Protein AF-A0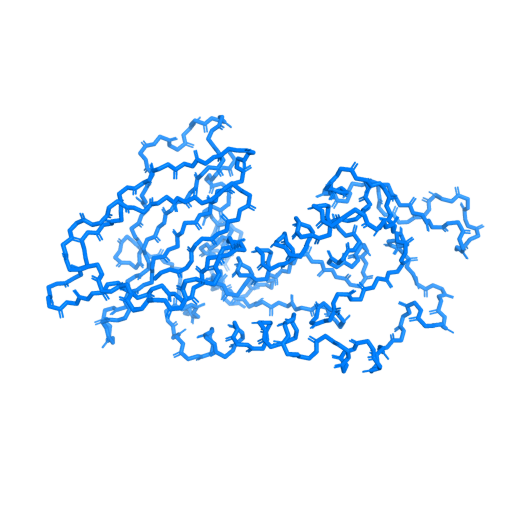A6J0PAQ3-F1 (afdb_monomer)

InterPro domains:
  IPR013780 Glycosyl hydrolase, all-beta [G3DSA:2.60.40.1180] (167-227)
  IPR017853 Glycoside hydrolase superfamily [SSF51445] (4-163)
  IPR048650 Isoamylase 1-3-like, C-terminal [PF21156] (176-224)

Structure (mmCIF, N/CA/C/O backbone):
data_AF-A0A6J0PAQ3-F1
#
_entry.id   AF-A0A6J0PAQ3-F1
#
loop_
_atom_site.group_PDB
_atom_site.id
_atom_site.type_symbol
_atom_site.label_atom_id
_atom_site.label_alt_id
_atom_site.label_comp_id
_atom_site.label_asym_id
_atom_site.label_entity_id
_atom_site.label_seq_id
_atom_site.pdbx_PDB_ins_code
_atom_site.Cartn_x
_atom_site.Cartn_y
_atom_site.Cartn_z
_atom_site.occupancy
_atom_site.B_iso_or_equiv
_atom_site.auth_seq_id
_atom_site.auth_comp_id
_atom_site.auth_asym_id
_atom_site.auth_atom_id
_atom_site.pdbx_PDB_model_num
ATOM 1 N N . MET A 1 1 ? 8.107 8.572 13.638 1.00 72.44 1 MET A N 1
ATOM 2 C CA . MET A 1 1 ? 7.638 8.008 12.347 1.00 72.44 1 MET A CA 1
ATOM 3 C C . MET A 1 1 ? 6.336 7.214 12.509 1.00 72.44 1 MET A C 1
ATOM 5 O O . MET A 1 1 ? 5.368 7.516 11.820 1.00 72.44 1 MET A O 1
ATOM 9 N N . LYS A 1 2 ? 6.249 6.286 13.476 1.00 87.06 2 LYS A N 1
ATOM 10 C CA . LYS A 1 2 ? 5.039 5.484 13.751 1.00 87.06 2 LYS A CA 1
ATOM 11 C C . LYS A 1 2 ? 3.768 6.266 14.116 1.00 87.06 2 LYS A C 1
ATOM 13 O O . LYS A 1 2 ? 2.699 5.911 13.642 1.00 87.06 2 LYS A O 1
ATOM 18 N N . GLY A 1 3 ? 3.864 7.376 14.856 1.00 90.62 3 GLY A N 1
ATOM 19 C CA . GLY A 1 3 ? 2.695 8.228 15.154 1.00 90.62 3 GLY A CA 1
ATOM 20 C C . GLY A 1 3 ? 2.035 8.824 13.899 1.00 90.62 3 GLY A C 1
ATOM 21 O O . GLY A 1 3 ? 0.809 8.864 13.780 1.00 90.62 3 GLY A O 1
ATOM 22 N N . THR A 1 4 ? 2.845 9.211 12.909 1.00 92.00 4 THR A N 1
ATOM 23 C CA . THR A 1 4 ? 2.351 9.660 11.600 1.00 92.00 4 THR A CA 1
ATOM 24 C C . THR A 1 4 ? 1.635 8.521 10.881 1.00 92.00 4 THR A C 1
ATOM 26 O O . THR A 1 4 ? 0.528 8.718 10.387 1.00 92.00 4 THR A O 1
ATOM 29 N N . PHE A 1 5 ? 2.223 7.322 10.872 1.00 93.38 5 PHE A N 1
ATOM 30 C CA . PHE A 1 5 ? 1.619 6.133 10.268 1.00 93.38 5 PHE A CA 1
ATOM 31 C C . PHE A 1 5 ? 0.290 5.745 10.941 1.00 93.38 5 PHE A C 1
ATOM 33 O O . PHE A 1 5 ? -0.712 5.586 10.249 1.00 93.38 5 PHE A O 1
ATOM 40 N N . ALA A 1 6 ? 0.233 5.725 12.278 1.00 95.25 6 ALA A N 1
ATOM 41 C CA . ALA A 1 6 ? -0.995 5.505 13.048 1.00 95.25 6 ALA A CA 1
ATOM 42 C C . ALA A 1 6 ? -2.101 6.504 12.663 1.00 95.25 6 ALA A C 1
ATOM 44 O O . ALA A 1 6 ? -3.259 6.128 12.459 1.00 95.25 6 ALA A O 1
ATOM 45 N N . THR A 1 7 ? -1.730 7.776 12.483 1.00 95.56 7 THR A N 1
ATOM 46 C CA . THR A 1 7 ? -2.652 8.820 12.020 1.00 95.56 7 THR A CA 1
ATOM 47 C C . THR A 1 7 ? -3.151 8.555 10.594 1.00 95.56 7 THR A C 1
ATOM 49 O O . THR A 1 7 ? -4.346 8.719 10.335 1.00 95.56 7 THR A O 1
ATOM 52 N N . ARG A 1 8 ? -2.283 8.106 9.672 1.00 96.50 8 ARG A N 1
ATOM 53 C CA . ARG A 1 8 ? -2.678 7.734 8.297 1.00 96.50 8 ARG A CA 1
ATOM 54 C C . ARG A 1 8 ? -3.662 6.568 8.290 1.00 96.50 8 ARG A C 1
ATOM 56 O O . ARG A 1 8 ? -4.740 6.695 7.711 1.00 96.50 8 ARG A O 1
ATOM 63 N N . VAL A 1 9 ? -3.336 5.490 9.000 1.00 95.75 9 VAL A N 1
ATOM 64 C CA . VAL A 1 9 ? -4.179 4.287 9.102 1.00 95.75 9 VAL A CA 1
ATOM 65 C C . VAL A 1 9 ? -5.535 4.596 9.750 1.00 95.75 9 VAL A C 1
ATOM 67 O O . VAL A 1 9 ? -6.557 4.027 9.369 1.00 95.75 9 VAL A O 1
ATOM 70 N N . SER A 1 10 ? -5.587 5.581 10.650 1.00 96.38 10 SER A N 1
ATOM 71 C CA . SER A 1 10 ? -6.820 6.045 11.309 1.00 96.38 10 SER A CA 1
ATOM 72 C C . SER A 1 10 ? -7.656 7.040 10.490 1.00 96.38 10 SER A C 1
ATOM 74 O O . SER A 1 10 ? -8.638 7.590 10.996 1.00 96.38 10 SER A O 1
ATOM 76 N N . GLY A 1 11 ? -7.297 7.287 9.226 1.00 96.06 11 GLY A N 1
ATOM 77 C CA . GLY A 1 11 ? -8.065 8.143 8.317 1.00 96.06 11 GLY A CA 1
ATOM 78 C C . GLY A 1 11 ? -7.662 9.618 8.328 1.00 96.06 11 GLY A C 1
ATOM 79 O O . GLY A 1 11 ? -8.447 10.460 7.896 1.00 96.06 11 GLY A O 1
ATOM 80 N N . SER A 1 12 ? -6.452 9.939 8.799 1.00 97.06 12 SER A N 1
ATOM 81 C CA . SER A 1 12 ? -5.831 11.272 8.710 1.00 97.06 12 SER A CA 1
ATOM 82 C C . SER A 1 12 ? -6.667 12.399 9.330 1.00 97.06 12 SER A C 1
ATOM 84 O O . SER A 1 12 ? -6.979 13.409 8.694 1.00 97.06 12 SER A O 1
ATOM 86 N N . SER A 1 13 ? -7.068 12.217 10.590 1.00 95.88 13 SER A N 1
ATOM 87 C CA . SER A 1 13 ? -7.866 13.200 11.337 1.00 95.88 13 SER A CA 1
ATOM 88 C C . SER A 1 13 ? -7.221 14.585 11.401 1.00 95.88 13 SER A C 1
ATOM 90 O O . SER A 1 13 ? -7.921 15.588 11.286 1.00 95.88 13 SER A O 1
ATOM 92 N N . ASP A 1 14 ? -5.900 14.654 11.489 1.00 95.94 14 ASP A N 1
ATOM 93 C CA . ASP A 1 14 ? -5.117 15.888 11.433 1.00 95.94 14 ASP A CA 1
ATOM 94 C C . ASP A 1 14 ? -5.365 16.724 10.163 1.00 95.94 14 ASP A C 1
ATOM 96 O O . ASP A 1 14 ? -5.378 17.951 10.236 1.00 95.94 14 ASP A O 1
ATOM 100 N N . LEU A 1 15 ? -5.640 16.085 9.021 1.00 96.06 15 LEU A N 1
ATOM 101 C CA . LEU A 1 15 ? -5.920 16.767 7.749 1.00 96.06 15 LEU A CA 1
ATOM 102 C C . LEU A 1 15 ? -7.414 17.063 7.540 1.00 96.06 15 LEU A C 1
ATOM 104 O O . LEU A 1 15 ? -7.792 18.102 6.990 1.00 96.06 15 LEU A O 1
ATOM 108 N N . TYR A 1 16 ? -8.287 16.139 7.950 1.00 96.25 16 TYR A N 1
ATOM 109 C CA . TYR A 1 16 ? -9.707 16.174 7.583 1.00 96.25 16 TYR A CA 1
ATOM 110 C C . TYR A 1 16 ? -10.626 16.630 8.722 1.00 96.25 16 TYR A C 1
ATOM 112 O O . TYR A 1 16 ? -11.606 17.341 8.472 1.00 96.25 16 TYR A O 1
ATOM 120 N N . GLN A 1 17 ? -10.328 16.268 9.973 1.00 94.25 17 GLN A N 1
ATOM 121 C CA . GLN A 1 17 ? -11.190 16.585 11.116 1.00 94.25 17 GLN A CA 1
ATOM 122 C C . GLN A 1 17 ? -11.234 18.089 11.393 1.00 94.25 17 GLN A C 1
ATOM 124 O O . GLN A 1 17 ? -12.307 18.620 11.689 1.00 94.25 17 GLN A O 1
ATOM 129 N N . VAL A 1 18 ? -10.104 18.781 11.217 1.00 92.06 18 VAL A N 1
ATOM 130 C CA . VAL A 1 18 ? -9.983 20.242 11.388 1.00 92.06 18 VAL A CA 1
ATOM 131 C C . VAL A 1 18 ? -10.957 21.025 10.499 1.00 92.06 18 VAL A C 1
ATOM 133 O O . VAL A 1 18 ? -11.449 22.078 10.892 1.00 92.06 18 VAL A O 1
ATOM 136 N N . ASN A 1 19 ? -11.330 20.456 9.349 1.00 92.75 19 ASN A N 1
ATOM 137 C CA . ASN A 1 19 ? -12.255 21.045 8.379 1.00 92.75 19 ASN A CA 1
ATOM 138 C C . ASN A 1 19 ? -13.674 20.453 8.460 1.00 92.75 19 ASN A C 1
ATOM 140 O O . ASN A 1 19 ? -14.441 20.547 7.502 1.00 92.75 19 ASN A O 1
ATOM 144 N N . LYS A 1 20 ? -14.029 19.795 9.577 1.00 93.56 20 LYS A N 1
ATOM 145 C CA . LYS A 1 20 ? -15.314 19.091 9.782 1.00 93.56 20 LYS A CA 1
ATOM 146 C C . LYS A 1 20 ? -15.613 18.022 8.717 1.00 93.56 20 LYS A C 1
ATOM 148 O O . LYS A 1 20 ? -16.765 17.611 8.554 1.00 93.56 20 LYS A O 1
ATOM 153 N N . ARG A 1 21 ? -14.586 17.544 8.003 1.00 96.62 21 ARG A N 1
ATOM 154 C CA . ARG A 1 21 ? -14.702 16.412 7.078 1.00 96.62 21 ARG A CA 1
ATOM 155 C C . ARG A 1 21 ? -14.685 15.104 7.875 1.00 96.62 21 ARG A C 1
ATOM 157 O O . ARG A 1 21 ? -14.423 15.061 9.073 1.00 96.62 21 ARG A O 1
ATOM 164 N N . ARG A 1 22 ? -15.045 14.026 7.194 1.00 96.38 22 ARG A N 1
ATOM 165 C CA . ARG A 1 22 ? -15.112 12.641 7.699 1.00 96.38 22 ARG A CA 1
ATOM 166 C C . ARG A 1 22 ? -13.975 11.787 7.121 1.00 96.38 22 ARG A C 1
ATOM 168 O O . ARG A 1 22 ? -13.501 12.160 6.050 1.00 96.38 22 ARG A O 1
ATOM 175 N N . PRO A 1 23 ? -13.617 10.634 7.722 1.00 95.50 23 PRO A N 1
ATOM 176 C CA . PRO A 1 23 ? -12.525 9.785 7.229 1.00 95.50 23 PRO A CA 1
ATOM 177 C C . PRO A 1 23 ? -12.636 9.422 5.744 1.00 95.50 23 PRO A C 1
ATOM 179 O O . PRO A 1 23 ? -11.655 9.495 5.020 1.00 95.50 23 PRO A O 1
ATOM 182 N N . TYR A 1 24 ? -13.843 9.112 5.256 1.00 94.81 24 TYR A N 1
ATOM 183 C CA . TYR A 1 24 ? -14.087 8.739 3.852 1.00 94.81 24 TYR A CA 1
ATOM 184 C C . TYR A 1 24 ? -13.818 9.857 2.830 1.00 94.81 24 TYR A C 1
ATOM 186 O O . TYR A 1 24 ? -13.830 9.603 1.629 1.00 94.81 24 TYR A O 1
ATOM 194 N N . HIS A 1 25 ? -13.576 11.092 3.280 1.00 96.62 25 HIS A N 1
ATOM 195 C CA . HIS A 1 25 ? -13.095 12.162 2.408 1.00 96.62 25 HIS A CA 1
ATOM 196 C C . HIS A 1 25 ? -11.599 12.054 2.092 1.00 96.62 25 HIS A C 1
ATOM 198 O O . HIS A 1 25 ? -11.138 12.757 1.193 1.00 96.62 25 HIS A O 1
ATOM 204 N N . SER A 1 26 ? -10.863 11.219 2.830 1.00 97.19 26 SER A N 1
ATOM 205 C CA . SER A 1 26 ? -9.497 10.839 2.500 1.00 97.19 26 SER A CA 1
ATOM 206 C C . SER A 1 26 ? -9.524 9.803 1.391 1.00 97.19 26 SER A C 1
ATOM 208 O O . SER A 1 26 ? -10.031 8.698 1.596 1.00 97.19 26 SER A O 1
ATOM 210 N N . ILE A 1 27 ? -8.994 10.170 0.225 1.00 98.06 27 ILE A N 1
ATOM 211 C CA . ILE A 1 27 ? -8.635 9.196 -0.802 1.00 98.06 27 ILE A CA 1
ATOM 212 C C . ILE A 1 27 ? -7.231 8.710 -0.466 1.00 98.06 27 ILE A C 1
ATOM 214 O O . ILE A 1 27 ? -6.263 9.455 -0.598 1.00 98.06 27 ILE A O 1
ATOM 218 N N . ASN A 1 28 ? -7.142 7.482 0.027 1.00 98.44 28 ASN A N 1
ATOM 219 C CA . ASN A 1 28 ? -5.877 6.852 0.365 1.00 98.44 28 ASN A CA 1
ATOM 220 C C . ASN A 1 28 ? -5.364 6.131 -0.878 1.00 98.44 28 ASN A C 1
ATOM 222 O O . ASN A 1 28 ? -6.112 5.378 -1.497 1.00 98.44 28 ASN A O 1
ATOM 226 N N . PHE A 1 29 ? -4.103 6.330 -1.224 1.00 98.12 29 PHE A N 1
ATOM 227 C CA . PHE A 1 29 ? -3.439 5.619 -2.308 1.00 98.12 29 PHE A CA 1
ATOM 228 C C . PHE A 1 29 ? -1.957 5.479 -1.973 1.00 98.12 29 PHE A C 1
ATOM 230 O O . PHE A 1 29 ? -1.409 6.302 -1.237 1.00 98.12 29 PHE A O 1
ATOM 237 N N . VAL A 1 30 ? -1.335 4.417 -2.479 1.00 97.56 30 VAL A N 1
ATOM 238 C CA . VAL A 1 30 ? 0.119 4.207 -2.377 1.00 97.56 30 VAL A CA 1
ATOM 239 C C . VAL A 1 30 ? 0.800 4.771 -3.618 1.00 97.56 30 VAL A C 1
ATOM 241 O O . VAL A 1 30 ? 1.791 5.483 -3.513 1.00 97.56 30 VAL A O 1
ATOM 244 N N . ILE A 1 31 ? 0.215 4.499 -4.782 1.00 97.25 31 ILE A N 1
ATOM 245 C CA . ILE A 1 31 ? 0.679 4.961 -6.083 1.00 97.25 31 ILE A CA 1
ATOM 246 C C . ILE A 1 31 ? -0.498 5.503 -6.906 1.00 97.25 31 ILE A C 1
ATOM 248 O O . ILE A 1 31 ? -1.667 5.300 -6.562 1.00 97.25 31 ILE A O 1
ATOM 252 N N . ALA A 1 32 ? -0.187 6.227 -7.976 1.00 97.00 32 ALA A N 1
ATOM 253 C CA . ALA A 1 32 ? -1.149 6.768 -8.928 1.00 97.00 32 ALA A CA 1
ATOM 254 C C . ALA A 1 32 ? -0.604 6.610 -10.355 1.00 97.00 32 ALA A C 1
ATOM 256 O O . ALA A 1 32 ? 0.445 6.012 -10.568 1.00 97.00 32 ALA A O 1
ATOM 257 N N . HIS A 1 33 ? -1.329 7.127 -11.350 1.00 95.62 33 HIS A N 1
ATOM 258 C CA . HIS A 1 33 ? -0.847 7.093 -12.732 1.00 95.62 33 HIS A CA 1
ATOM 259 C C . HIS A 1 33 ? 0.444 7.903 -12.912 1.00 95.62 33 HIS A C 1
ATOM 261 O O . HIS A 1 33 ? 1.280 7.494 -13.712 1.00 95.62 33 HIS A O 1
ATOM 267 N N . ASP A 1 34 ? 0.603 8.989 -12.153 1.00 94.62 34 ASP A N 1
ATOM 268 C CA . ASP A 1 34 ? 1.858 9.718 -12.000 1.00 94.62 34 ASP A CA 1
ATOM 269 C C . ASP A 1 34 ? 2.739 9.018 -10.959 1.00 94.62 34 ASP A C 1
ATOM 271 O O . ASP A 1 34 ? 2.280 8.701 -9.857 1.00 94.62 34 ASP A O 1
ATOM 275 N N . GLY A 1 35 ? 4.016 8.823 -11.282 1.00 96.88 35 GLY A N 1
ATOM 276 C CA . GLY A 1 35 ? 4.954 8.077 -10.453 1.00 96.88 35 GLY A CA 1
ATOM 277 C C . GLY A 1 35 ? 5.083 6.609 -10.863 1.00 96.88 35 GLY A C 1
ATOM 278 O O . GLY A 1 35 ? 4.664 6.182 -11.943 1.00 96.88 35 GLY A O 1
ATOM 279 N N . PHE A 1 36 ? 5.736 5.837 -9.997 1.00 98.25 36 PHE A N 1
ATOM 280 C CA . PHE A 1 36 ? 5.919 4.404 -10.194 1.00 98.25 36 PHE A CA 1
ATOM 281 C C . PHE A 1 36 ? 4.606 3.630 -10.080 1.00 98.25 36 PHE A C 1
ATOM 283 O O . PHE A 1 36 ? 3.706 3.998 -9.328 1.00 98.25 36 PHE A O 1
ATOM 290 N N . THR A 1 37 ? 4.544 2.495 -10.775 1.00 98.31 37 THR A N 1
ATOM 291 C CA . THR A 1 37 ? 3.596 1.422 -10.444 1.00 98.31 37 THR A CA 1
ATOM 292 C C . THR A 1 37 ? 3.949 0.798 -9.091 1.00 98.31 37 THR A C 1
ATOM 294 O O . THR A 1 37 ? 5.060 0.983 -8.590 1.00 98.31 37 THR A O 1
ATOM 297 N N . LEU A 1 38 ? 3.051 0.002 -8.501 1.00 98.25 38 LEU A N 1
ATOM 298 C CA . LEU A 1 38 ? 3.367 -0.682 -7.244 1.00 98.25 38 LEU A CA 1
ATOM 299 C C . LEU A 1 38 ? 4.539 -1.671 -7.393 1.00 98.25 38 LEU A C 1
ATOM 301 O O . LEU A 1 38 ? 5.356 -1.792 -6.482 1.00 98.25 38 LEU A O 1
ATOM 305 N N . CYS A 1 39 ? 4.652 -2.341 -8.547 1.00 98.25 39 CYS A N 1
ATOM 306 C CA . CYS A 1 39 ? 5.781 -3.225 -8.843 1.00 98.25 39 CYS A CA 1
ATOM 307 C C . CYS A 1 39 ? 7.090 -2.438 -8.978 1.00 98.25 39 CYS A C 1
ATOM 309 O O . CYS A 1 39 ? 8.116 -2.845 -8.428 1.00 98.25 39 CYS A O 1
ATOM 311 N N . ASP A 1 40 ? 7.057 -1.284 -9.649 1.00 98.56 40 ASP A N 1
ATOM 312 C CA . ASP A 1 40 ? 8.255 -0.466 -9.833 1.00 98.56 40 ASP A CA 1
ATOM 313 C C . ASP A 1 40 ? 8.705 0.200 -8.524 1.00 98.56 40 ASP A C 1
ATOM 315 O O . ASP A 1 40 ? 9.906 0.305 -8.277 1.00 98.56 40 ASP A O 1
ATOM 319 N N . LEU A 1 41 ? 7.764 0.554 -7.638 1.00 98.56 41 LEU A N 1
ATOM 320 C CA . LEU A 1 41 ? 8.044 1.109 -6.308 1.00 98.56 41 LEU A CA 1
ATOM 321 C C . LEU A 1 41 ? 8.934 0.182 -5.460 1.00 98.56 41 LEU A C 1
ATOM 323 O O . LEU A 1 41 ? 9.724 0.661 -4.645 1.00 98.56 41 LEU A O 1
ATOM 327 N N . VAL A 1 42 ? 8.817 -1.135 -5.663 1.00 98.44 42 VAL A N 1
ATOM 328 C CA . VAL A 1 42 ? 9.618 -2.160 -4.969 1.00 98.44 42 VAL A CA 1
ATOM 329 C C . VAL A 1 42 ? 10.770 -2.710 -5.823 1.00 98.44 42 VAL A C 1
ATOM 331 O O . VAL A 1 42 ? 11.501 -3.599 -5.390 1.00 98.44 42 VAL A O 1
ATOM 334 N N . SER A 1 43 ? 10.945 -2.209 -7.050 1.00 98.62 43 SER A N 1
ATOM 335 C CA . SER A 1 43 ? 11.936 -2.732 -8.004 1.00 98.62 43 SER A CA 1
ATOM 336 C C . SER A 1 43 ? 12.981 -1.712 -8.446 1.00 98.62 43 SER A C 1
ATOM 338 O O . SER A 1 43 ? 14.026 -2.117 -8.948 1.00 98.62 43 SER A O 1
ATOM 340 N N . TYR A 1 44 ? 12.746 -0.416 -8.234 1.00 98.56 44 TYR A N 1
ATOM 341 C CA . TYR A 1 44 ? 13.623 0.650 -8.719 1.00 98.56 44 TYR A CA 1
ATOM 342 C C . TYR A 1 44 ? 13.868 1.719 -7.651 1.00 98.56 44 TYR A C 1
ATOM 344 O O . TYR A 1 44 ? 12.932 2.244 -7.049 1.00 98.56 44 TYR A O 1
ATOM 352 N N . ASN A 1 45 ? 15.130 2.086 -7.435 1.00 98.31 45 ASN A N 1
ATOM 353 C CA . ASN A 1 45 ? 15.511 3.238 -6.614 1.00 98.31 45 ASN A CA 1
ATOM 354 C C . ASN A 1 45 ? 15.507 4.537 -7.428 1.00 98.31 45 ASN A C 1
ATOM 356 O O . ASN A 1 45 ? 15.315 5.616 -6.867 1.00 98.31 45 ASN A O 1
ATOM 360 N N . PHE A 1 46 ? 15.714 4.447 -8.744 1.00 96.50 46 PHE A N 1
ATOM 361 C CA . PHE A 1 46 ? 15.802 5.607 -9.629 1.00 96.50 46 PHE A CA 1
ATOM 362 C C . PHE A 1 46 ? 14.819 5.484 -10.788 1.00 96.50 46 PHE A C 1
ATOM 364 O O . PHE A 1 46 ? 14.459 4.387 -11.201 1.00 96.50 46 PHE A O 1
ATOM 371 N N . LYS A 1 47 ? 14.369 6.624 -11.315 1.00 97.00 47 LYS A N 1
ATOM 372 C CA . LYS A 1 47 ? 13.510 6.657 -12.503 1.00 97.00 47 LYS A CA 1
ATOM 373 C C . LYS A 1 47 ? 14.319 6.336 -13.766 1.00 97.00 47 LYS A C 1
ATOM 375 O O . LYS A 1 47 ? 15.441 6.815 -13.922 1.00 97.00 47 LYS A O 1
ATOM 380 N N . HIS A 1 48 ? 13.705 5.598 -14.683 1.00 97.50 48 HIS A N 1
ATOM 381 C CA . HIS A 1 48 ? 14.235 5.179 -15.983 1.00 97.50 48 HIS A CA 1
ATOM 382 C C . HIS A 1 48 ? 13.315 5.715 -17.089 1.00 97.50 48 HIS A C 1
ATOM 384 O O . HIS A 1 48 ? 12.612 4.980 -17.780 1.00 97.50 48 HIS A O 1
ATOM 390 N N . ASN A 1 49 ? 13.285 7.045 -17.222 1.00 97.62 49 ASN A N 1
ATOM 391 C CA . ASN A 1 49 ? 12.383 7.765 -18.131 1.00 97.62 49 ASN A CA 1
ATOM 392 C C . ASN A 1 49 ? 13.011 8.041 -19.509 1.00 97.62 49 ASN A C 1
ATOM 394 O O . ASN A 1 49 ? 12.496 8.859 -20.265 1.00 97.62 49 ASN A O 1
ATOM 398 N N . ASP A 1 50 ? 14.124 7.393 -19.867 1.00 96.56 50 ASP A N 1
ATOM 399 C CA . ASP A 1 50 ? 14.869 7.702 -21.100 1.00 96.56 50 ASP A CA 1
ATOM 400 C C . ASP A 1 50 ? 14.003 7.599 -22.365 1.00 96.56 50 ASP A C 1
ATOM 402 O O . ASP A 1 50 ? 14.142 8.400 -23.291 1.00 96.56 50 ASP A O 1
ATOM 406 N N . ALA A 1 51 ? 13.037 6.676 -22.365 1.00 95.38 51 ALA A N 1
ATOM 407 C CA . ALA A 1 51 ? 12.070 6.501 -23.446 1.00 95.38 51 ALA A CA 1
ATOM 408 C C . ALA A 1 51 ? 11.161 7.726 -23.681 1.00 95.38 51 ALA A C 1
ATOM 410 O O . ALA A 1 51 ? 10.543 7.821 -24.739 1.00 95.38 51 ALA A O 1
ATOM 411 N N . ASN A 1 52 ? 11.080 8.664 -22.732 1.00 96.88 52 ASN A N 1
ATOM 412 C CA . ASN A 1 52 ? 10.303 9.900 -22.861 1.00 96.88 52 ASN A CA 1
ATOM 413 C C . ASN A 1 52 ? 11.019 10.943 -23.738 1.00 96.88 52 ASN A C 1
ATOM 415 O O . ASN A 1 52 ? 10.387 11.876 -24.224 1.00 96.88 52 ASN A O 1
ATOM 419 N N . GLY A 1 53 ? 12.334 10.801 -23.960 1.00 96.38 53 GLY A N 1
ATOM 420 C CA . GLY A 1 53 ? 13.114 11.708 -24.810 1.00 96.38 53 GLY A CA 1
ATOM 421 C C . GLY A 1 53 ? 13.520 13.034 -24.151 1.00 96.38 53 GLY A C 1
ATOM 422 O O . GLY A 1 53 ? 14.126 13.880 -24.805 1.00 96.38 53 GLY A O 1
ATOM 423 N N . GLU A 1 54 ? 13.254 13.215 -22.855 1.00 96.00 54 GLU A N 1
ATOM 424 C CA . GLU A 1 54 ? 13.566 14.443 -22.100 1.00 96.00 54 GLU A CA 1
ATOM 425 C C . GLU A 1 54 ? 14.893 14.350 -21.315 1.00 96.00 54 GLU A C 1
ATOM 427 O O . GLU A 1 54 ? 15.208 15.194 -20.472 1.00 96.00 54 GLU A O 1
ATOM 432 N N . GLY A 1 55 ? 15.699 13.317 -21.595 1.00 93.31 55 GLY A N 1
ATOM 433 C CA . GLY A 1 55 ? 17.001 13.086 -20.960 1.00 93.31 55 GLY A CA 1
ATOM 434 C C . GLY A 1 55 ? 16.906 12.843 -19.451 1.00 93.31 55 GLY A C 1
ATOM 435 O O . GLY A 1 55 ? 17.734 13.363 -18.703 1.00 93.31 55 GLY A O 1
ATOM 436 N N . GLY A 1 56 ? 15.856 12.143 -19.003 1.00 91.56 56 GLY A N 1
ATOM 437 C CA . GLY A 1 56 ? 15.617 11.810 -17.594 1.00 91.56 56 GLY A CA 1
ATOM 438 C C . GLY A 1 56 ? 15.268 13.007 -16.701 1.00 91.56 56 GLY A C 1
ATOM 439 O O . GLY A 1 56 ? 15.342 12.910 -15.475 1.00 91.56 56 GLY A O 1
ATOM 440 N N . LYS A 1 57 ? 14.922 14.164 -17.277 1.00 94.88 57 LYS A N 1
ATOM 441 C CA . LYS A 1 57 ? 14.611 15.386 -16.511 1.00 94.88 57 LYS A CA 1
ATOM 442 C C . LYS A 1 57 ? 13.163 15.450 -16.035 1.00 94.88 57 LYS A C 1
ATOM 444 O O . LYS A 1 57 ? 12.875 16.177 -15.089 1.00 94.88 57 LYS A O 1
ATOM 449 N N . ASP A 1 58 ? 12.284 14.688 -16.660 1.00 96.81 58 ASP A N 1
ATOM 450 C CA . ASP A 1 58 ? 10.855 14.629 -16.385 1.00 96.81 58 ASP A CA 1
ATOM 451 C C . ASP A 1 58 ? 10.520 13.615 -15.273 1.00 96.81 58 ASP A C 1
ATOM 453 O O . ASP A 1 58 ? 11.335 12.754 -14.936 1.00 96.81 58 ASP A O 1
ATOM 457 N N . GLY A 1 59 ? 9.333 13.718 -14.673 1.00 95.56 59 GLY A N 1
ATOM 458 C CA . GLY A 1 59 ? 8.920 12.878 -13.541 1.00 95.56 59 GLY A CA 1
ATOM 459 C C . GLY A 1 59 ? 9.566 13.249 -12.198 1.00 95.56 59 GLY A C 1
ATOM 460 O O . GLY A 1 59 ? 10.486 14.068 -12.118 1.00 95.56 59 GLY A O 1
ATOM 461 N N . THR A 1 60 ? 9.077 12.640 -11.113 1.00 94.31 60 THR A N 1
ATOM 462 C CA . THR A 1 60 ? 9.568 12.917 -9.750 1.00 94.31 60 THR A CA 1
ATOM 463 C C . THR A 1 60 ? 10.902 12.222 -9.464 1.00 94.31 60 THR A C 1
ATOM 465 O O . THR A 1 60 ? 11.134 11.099 -9.910 1.00 94.31 60 THR A O 1
ATOM 468 N N . ASN A 1 61 ? 11.780 12.874 -8.699 1.00 94.12 61 ASN A N 1
ATOM 469 C CA . ASN A 1 61 ? 13.006 12.252 -8.182 1.00 94.12 61 ASN A CA 1
ATOM 470 C C . ASN A 1 61 ? 12.779 11.595 -6.811 1.00 94.12 61 ASN A C 1
ATOM 472 O O . ASN A 1 61 ? 13.461 10.631 -6.471 1.00 94.12 61 ASN A O 1
ATOM 476 N N . ASP A 1 62 ? 11.791 12.075 -6.054 1.00 93.75 62 ASP A N 1
ATOM 477 C CA . ASP A 1 62 ? 11.493 11.617 -4.698 1.00 93.75 62 ASP A CA 1
ATOM 478 C C . ASP A 1 62 ? 10.379 10.566 -4.733 1.00 93.75 62 ASP A C 1
ATOM 480 O O . ASP A 1 62 ? 9.220 10.842 -4.427 1.00 93.75 62 ASP A O 1
ATOM 484 N N . ASN A 1 63 ? 10.725 9.351 -5.159 1.00 93.25 63 ASN A N 1
ATOM 485 C CA . ASN A 1 63 ? 9.758 8.254 -5.297 1.00 93.25 63 ASN A CA 1
ATOM 486 C C . ASN A 1 63 ? 9.465 7.520 -3.980 1.00 93.25 63 ASN A C 1
ATOM 488 O O . ASN A 1 63 ? 8.496 6.772 -3.913 1.00 93.25 63 ASN A O 1
ATOM 492 N N . LEU A 1 64 ? 10.304 7.711 -2.951 1.00 95.25 64 LEU A N 1
ATOM 493 C CA . LEU A 1 64 ? 10.253 6.950 -1.692 1.00 95.25 64 LEU A CA 1
ATOM 494 C C . LEU A 1 64 ? 10.222 5.424 -1.929 1.00 95.25 64 LEU A C 1
ATOM 496 O O . LEU A 1 64 ? 9.553 4.684 -1.210 1.00 95.25 64 LEU A O 1
ATOM 500 N N . SER A 1 65 ? 10.934 4.977 -2.965 1.00 97.50 65 SER A N 1
ATOM 501 C CA . SER A 1 65 ? 10.995 3.594 -3.423 1.00 97.50 65 SER A CA 1
ATOM 502 C C . SER A 1 65 ? 12.182 2.843 -2.819 1.00 97.50 65 SER A C 1
ATOM 504 O O . SER A 1 65 ? 13.131 3.442 -2.304 1.00 97.50 65 SER A O 1
ATOM 506 N N . TRP A 1 66 ? 12.127 1.515 -2.884 1.00 98.00 66 TRP A N 1
ATOM 507 C CA . TRP A 1 66 ? 13.251 0.653 -2.536 1.00 98.00 66 TRP A CA 1
ATOM 508 C C . TRP A 1 66 ? 13.251 -0.577 -3.431 1.00 98.00 66 TRP A C 1
ATOM 510 O O . TRP A 1 66 ? 12.292 -1.335 -3.443 1.00 98.00 66 TRP A O 1
ATOM 520 N N . ASN A 1 67 ? 14.350 -0.810 -4.138 1.00 97.88 67 ASN A N 1
ATOM 521 C CA . ASN A 1 67 ? 14.483 -1.886 -5.118 1.00 97.88 67 ASN A CA 1
ATOM 522 C C . ASN A 1 67 ? 14.599 -3.314 -4.531 1.00 97.88 67 ASN A C 1
ATOM 524 O O . ASN A 1 67 ? 14.804 -4.283 -5.269 1.00 97.88 67 ASN A O 1
ATOM 528 N N . CYS A 1 68 ? 14.495 -3.443 -3.203 1.00 96.75 68 CYS A N 1
ATOM 529 C CA . CYS A 1 68 ? 14.588 -4.701 -2.458 1.00 96.75 68 CYS A CA 1
ATOM 530 C C . CYS A 1 68 ? 15.914 -5.464 -2.651 1.00 96.75 68 CYS A C 1
ATOM 532 O O . CYS A 1 68 ? 15.966 -6.672 -2.440 1.00 96.75 68 CYS A O 1
ATOM 534 N N . GLY A 1 69 ? 16.993 -4.760 -3.015 1.00 96.81 69 GLY A N 1
ATOM 535 C CA . GLY A 1 69 ? 18.353 -5.305 -3.102 1.00 96.81 69 GLY A CA 1
ATOM 536 C C . GLY A 1 69 ? 18.925 -5.389 -4.518 1.00 96.81 69 GLY A C 1
ATOM 537 O O . GLY A 1 69 ? 20.136 -5.540 -4.662 1.00 96.81 69 GLY A O 1
ATOM 538 N N . PHE A 1 70 ? 18.101 -5.237 -5.558 1.00 98.12 70 PHE A N 1
ATOM 539 C CA . PHE A 1 70 ? 18.550 -5.264 -6.953 1.00 98.12 70 PHE A CA 1
ATOM 540 C C . PHE A 1 70 ? 17.783 -4.237 -7.788 1.00 98.12 70 PHE A C 1
ATOM 542 O O . PHE A 1 70 ? 16.583 -4.111 -7.610 1.00 98.12 70 PHE A O 1
ATOM 549 N N . GLU A 1 71 ? 18.429 -3.499 -8.692 1.00 98.25 71 GLU A N 1
ATOM 550 C CA . GLU A 1 71 ? 17.748 -2.492 -9.523 1.00 98.25 71 GLU A CA 1
ATOM 551 C C . GLU A 1 71 ? 17.136 -3.143 -10.773 1.00 98.25 71 GLU A C 1
ATOM 553 O O . GLU A 1 71 ? 17.857 -3.686 -11.607 1.00 98.25 71 GLU A O 1
ATOM 558 N N . GLY A 1 72 ? 15.813 -3.060 -10.920 1.00 97.88 72 GLY A N 1
ATOM 559 C CA . GLY A 1 72 ? 15.078 -3.577 -12.073 1.00 97.88 72 GLY A CA 1
ATOM 560 C C . GLY A 1 72 ? 14.797 -5.078 -12.040 1.00 97.88 72 GLY A C 1
ATOM 561 O O . GLY A 1 72 ? 14.630 -5.670 -10.969 1.00 97.88 72 GLY A O 1
ATOM 562 N N . GLU A 1 73 ? 14.660 -5.680 -13.222 1.00 96.81 73 GLU A N 1
ATOM 563 C CA . GLU A 1 73 ? 14.353 -7.105 -13.390 1.00 96.81 73 GLU A CA 1
ATOM 564 C C . GLU A 1 73 ? 15.494 -7.993 -12.874 1.00 96.81 73 GLU A C 1
ATOM 566 O O . GLU A 1 73 ? 16.672 -7.680 -13.039 1.00 96.81 73 GLU A O 1
ATOM 571 N N . THR A 1 74 ? 15.139 -9.101 -12.224 1.00 97.81 74 THR A N 1
ATOM 572 C CA . THR A 1 74 ? 16.091 -10.052 -11.641 1.00 97.81 74 THR A CA 1
ATOM 573 C C . THR A 1 74 ? 15.474 -11.441 -11.548 1.00 97.81 74 THR A C 1
ATOM 575 O O . THR A 1 74 ? 14.260 -11.564 -11.384 1.00 97.81 74 THR A O 1
ATOM 578 N N . ASP A 1 75 ? 16.323 -12.466 -11.594 1.00 97.50 75 ASP A N 1
ATOM 579 C CA . ASP A 1 75 ? 15.960 -13.868 -11.363 1.00 97.50 75 ASP A CA 1
ATOM 580 C C . ASP A 1 75 ? 16.272 -14.325 -9.921 1.00 97.50 75 ASP A C 1
ATOM 582 O O . ASP A 1 75 ? 16.073 -15.492 -9.577 1.00 97.50 75 ASP A O 1
ATOM 586 N N . ASP A 1 76 ? 16.775 -13.429 -9.058 1.00 97.94 76 ASP A N 1
ATOM 587 C CA . ASP A 1 76 ? 17.024 -13.747 -7.648 1.00 97.94 76 ASP A CA 1
ATOM 588 C C . ASP A 1 76 ? 15.700 -13.965 -6.905 1.00 97.94 76 ASP A C 1
ATOM 590 O O . ASP A 1 76 ? 14.955 -13.028 -6.599 1.00 97.94 76 ASP A O 1
ATOM 594 N N . VAL A 1 77 ? 15.428 -15.228 -6.581 1.00 96.81 77 VAL A N 1
ATOM 595 C CA . VAL A 1 77 ? 14.209 -15.672 -5.897 1.00 96.81 77 VAL A CA 1
ATOM 596 C C . VAL A 1 77 ? 13.979 -14.980 -4.552 1.00 96.81 77 VAL A C 1
ATOM 598 O O . VAL A 1 77 ? 12.826 -14.750 -4.188 1.00 96.81 77 VAL A O 1
ATOM 601 N N . ASN A 1 78 ? 15.039 -14.591 -3.835 1.00 95.56 78 ASN A N 1
ATOM 602 C CA . ASN A 1 78 ? 14.905 -13.911 -2.545 1.00 95.56 78 ASN A CA 1
ATOM 603 C C . ASN A 1 78 ? 14.424 -12.470 -2.738 1.00 95.56 78 ASN A C 1
ATOM 605 O O . ASN A 1 78 ? 13.544 -12.006 -2.013 1.00 95.56 78 ASN A O 1
ATOM 609 N N . VAL A 1 79 ? 14.959 -11.777 -3.750 1.00 97.00 79 VAL A N 1
ATOM 610 C CA . VAL A 1 79 ? 14.516 -10.422 -4.112 1.00 97.00 79 VAL A CA 1
ATOM 611 C C . VAL A 1 79 ? 13.077 -10.461 -4.621 1.00 97.00 79 VAL A C 1
ATOM 613 O O . VAL A 1 79 ? 12.257 -9.640 -4.214 1.00 97.00 79 VAL A O 1
ATOM 616 N N . LEU A 1 80 ? 12.736 -11.436 -5.468 1.00 95.94 80 LEU A N 1
ATOM 617 C CA . LEU A 1 80 ? 11.379 -11.594 -5.996 1.00 95.94 80 LEU A CA 1
ATOM 618 C C . LEU A 1 80 ? 10.348 -11.901 -4.896 1.00 95.94 80 LEU A C 1
ATOM 620 O O . LEU A 1 80 ? 9.278 -11.285 -4.894 1.00 95.94 80 LEU A O 1
ATOM 624 N N . SER A 1 81 ? 10.667 -12.792 -3.947 1.00 94.38 81 SER A N 1
ATOM 625 C CA . SER A 1 81 ? 9.807 -13.060 -2.782 1.00 94.38 81 SER A CA 1
ATOM 626 C C . SER A 1 81 ? 9.629 -11.794 -1.938 1.00 94.38 81 SER A C 1
ATOM 628 O O . SER A 1 81 ? 8.495 -11.383 -1.683 1.00 94.38 81 SER A O 1
ATOM 630 N N . LEU A 1 82 ? 10.719 -11.086 -1.612 1.00 94.94 82 LEU A N 1
ATOM 631 C CA . LEU A 1 82 ? 10.645 -9.839 -0.848 1.00 94.94 82 LEU A CA 1
ATOM 632 C C . LEU A 1 82 ? 9.781 -8.781 -1.548 1.00 94.94 82 LEU A C 1
ATOM 634 O O . LEU A 1 82 ? 8.928 -8.168 -0.912 1.00 94.94 82 LEU A O 1
ATOM 638 N N . ARG A 1 83 ? 9.924 -8.600 -2.865 1.00 97.31 83 ARG A N 1
ATOM 639 C CA . ARG A 1 83 ? 9.081 -7.674 -3.642 1.00 97.31 83 ARG A CA 1
ATOM 640 C C . ARG A 1 83 ? 7.609 -8.065 -3.611 1.00 97.31 83 ARG A C 1
ATOM 642 O O . ARG A 1 83 ? 6.758 -7.199 -3.414 1.00 97.31 83 ARG A O 1
ATOM 649 N N . SER A 1 84 ? 7.304 -9.354 -3.777 1.00 95.62 84 SER A N 1
ATOM 650 C CA . SER A 1 84 ? 5.935 -9.874 -3.6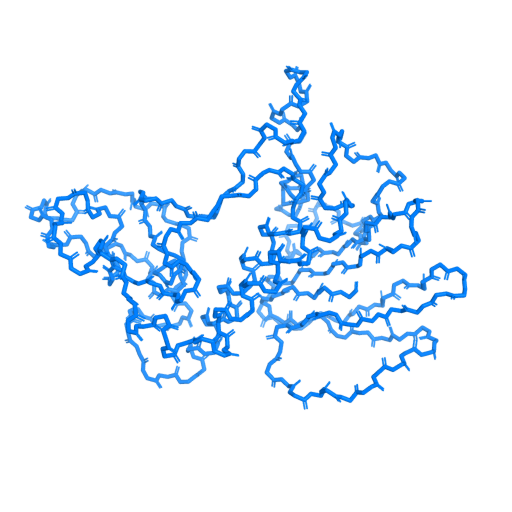69 1.00 95.62 84 SER A CA 1
ATOM 651 C C . SER A 1 84 ? 5.330 -9.544 -2.303 1.00 95.62 84 SER A C 1
ATOM 653 O O . SER A 1 84 ? 4.237 -8.974 -2.227 1.00 95.62 84 SER A O 1
ATOM 655 N N . ARG A 1 85 ? 6.088 -9.793 -1.229 1.00 94.38 85 ARG A N 1
ATOM 656 C CA . ARG A 1 85 ? 5.708 -9.452 0.147 1.00 94.38 85 ARG A CA 1
ATOM 657 C C . ARG A 1 85 ? 5.461 -7.955 0.304 1.00 94.38 85 ARG A C 1
ATOM 659 O O . ARG A 1 85 ? 4.370 -7.576 0.712 1.00 94.38 85 ARG A O 1
ATOM 666 N N . GLN A 1 86 ? 6.381 -7.094 -0.138 1.00 96.31 86 GLN A N 1
ATOM 667 C CA . GLN A 1 86 ? 6.206 -5.639 -0.053 1.00 96.31 86 GLN A CA 1
ATOM 668 C C . GLN A 1 86 ? 4.950 -5.147 -0.789 1.00 96.31 86 GLN A C 1
ATOM 670 O O . GLN A 1 86 ? 4.203 -4.333 -0.241 1.00 96.31 86 GLN A O 1
ATOM 675 N N . MET A 1 87 ? 4.659 -5.657 -1.991 1.00 97.50 87 MET A N 1
ATOM 676 C CA . MET A 1 87 ? 3.428 -5.300 -2.710 1.00 97.50 87 MET A CA 1
ATOM 677 C C . MET A 1 87 ? 2.169 -5.717 -1.932 1.00 97.50 87 MET A C 1
ATOM 679 O O . MET A 1 87 ? 1.219 -4.935 -1.828 1.00 97.50 87 MET A O 1
ATOM 683 N N . LYS A 1 88 ? 2.166 -6.921 -1.344 1.00 96.38 88 LYS A N 1
ATOM 684 C CA . LYS A 1 88 ? 1.069 -7.408 -0.492 1.00 96.38 88 LYS A CA 1
ATOM 685 C C . LYS A 1 88 ? 0.941 -6.566 0.790 1.00 96.38 88 LYS A C 1
ATOM 687 O O . LYS A 1 88 ? -0.175 -6.182 1.137 1.00 96.38 88 LYS A O 1
ATOM 692 N N . ASN A 1 89 ? 2.057 -6.173 1.411 1.00 95.81 89 ASN A N 1
ATOM 693 C CA . ASN A 1 89 ? 2.115 -5.298 2.591 1.00 95.81 89 ASN A CA 1
ATOM 694 C C . ASN A 1 89 ? 1.458 -3.936 2.316 1.00 95.81 89 ASN A C 1
ATOM 696 O O . ASN A 1 89 ? 0.584 -3.497 3.070 1.00 95.81 89 ASN A O 1
ATOM 700 N N . PHE A 1 90 ? 1.812 -3.288 1.200 1.00 97.44 90 PHE A N 1
ATOM 701 C CA . PHE A 1 90 ? 1.188 -2.031 0.776 1.00 97.44 90 PHE A CA 1
ATOM 702 C C . PHE A 1 90 ? -0.320 -2.179 0.553 1.00 97.44 90 PHE A C 1
ATOM 704 O O . PHE A 1 90 ? -1.099 -1.342 1.022 1.00 97.44 90 PHE A O 1
ATOM 711 N N . HIS A 1 91 ? -0.742 -3.253 -0.122 1.00 97.69 91 HIS A N 1
ATOM 712 C CA . HIS A 1 91 ? -2.159 -3.513 -0.379 1.00 97.69 91 HIS A CA 1
ATOM 713 C C . HIS A 1 91 ? -2.948 -3.757 0.907 1.00 97.69 91 HIS A C 1
ATOM 715 O O . HIS A 1 91 ? -4.047 -3.225 1.070 1.00 97.69 91 HIS A O 1
ATOM 721 N N . VAL A 1 92 ? -2.383 -4.505 1.856 1.00 96.62 92 VAL A N 1
ATOM 722 C CA . VAL A 1 92 ? -3.015 -4.756 3.156 1.00 96.62 92 VAL A CA 1
ATOM 723 C C . VAL A 1 92 ? -3.207 -3.458 3.911 1.00 96.62 92 VAL A C 1
ATOM 725 O O . VAL A 1 92 ? -4.341 -3.145 4.267 1.00 96.62 92 VAL A O 1
ATOM 728 N N . VAL A 1 93 ? -2.148 -2.661 4.078 1.00 96.62 93 VAL A N 1
ATOM 729 C CA . VAL A 1 93 ? -2.224 -1.366 4.770 1.00 96.62 93 VAL A CA 1
ATOM 730 C C . VAL A 1 93 ? -3.263 -0.455 4.113 1.00 96.62 93 VAL A C 1
ATOM 732 O O . VAL A 1 93 ? -4.080 0.155 4.811 1.00 96.62 93 VAL A O 1
ATOM 735 N N . LEU A 1 94 ? -3.296 -0.397 2.779 1.00 98.00 94 LEU A N 1
ATOM 736 C CA . LEU A 1 94 ? -4.293 0.373 2.037 1.00 98.00 94 LEU A CA 1
ATOM 737 C C . LEU A 1 94 ? -5.726 -0.116 2.317 1.00 98.00 94 LEU A C 1
ATOM 739 O O . LEU A 1 94 ? -6.626 0.698 2.545 1.00 98.00 94 LEU A O 1
ATOM 743 N N . MET A 1 95 ? -5.938 -1.434 2.336 1.00 97.62 95 MET A N 1
ATOM 744 C CA . MET A 1 95 ? -7.254 -2.054 2.514 1.00 97.62 95 MET A CA 1
ATOM 745 C C . MET A 1 95 ? -7.740 -2.108 3.963 1.00 97.62 95 MET A C 1
ATOM 747 O O . MET A 1 95 ? -8.952 -2.207 4.172 1.00 97.62 95 MET A O 1
ATOM 751 N N . ILE A 1 96 ? -6.863 -1.999 4.961 1.00 96.00 96 ILE A N 1
ATOM 752 C CA . ILE A 1 96 ? -7.249 -1.944 6.384 1.00 96.00 96 ILE A CA 1
ATOM 753 C C . ILE A 1 96 ? -7.372 -0.508 6.909 1.00 96.00 96 ILE A C 1
ATOM 755 O O . ILE A 1 96 ? -8.076 -0.266 7.888 1.00 96.00 96 ILE A O 1
ATOM 759 N N . SER A 1 97 ? -6.761 0.471 6.236 1.00 97.25 97 SER A N 1
ATOM 760 C CA . SER A 1 97 ? -6.819 1.873 6.663 1.00 97.25 97 SER A CA 1
ATOM 761 C C . SER A 1 97 ? -8.238 2.450 6.578 1.00 97.25 97 SER A C 1
ATOM 763 O O . SER A 1 97 ? -9.013 2.160 5.659 1.00 97.25 97 SER A O 1
ATOM 765 N N . GLN A 1 98 ? -8.587 3.328 7.518 1.00 97.62 98 GLN A N 1
ATOM 766 C CA . GLN A 1 98 ? -9.817 4.117 7.442 1.00 97.62 98 GLN A CA 1
ATOM 767 C C . GLN A 1 98 ? -9.722 5.137 6.301 1.00 97.62 98 GLN A C 1
ATOM 769 O O . GLN A 1 98 ? -8.661 5.697 6.031 1.00 97.62 98 GLN A O 1
ATOM 774 N N . GLY A 1 99 ? -10.852 5.406 5.646 1.00 97.00 99 GLY A N 1
ATOM 775 C CA . GLY A 1 99 ? -10.925 6.267 4.464 1.00 97.00 99 GLY A CA 1
ATOM 776 C C . GLY A 1 99 ? -11.359 5.511 3.211 1.00 97.00 99 GLY A C 1
ATOM 777 O O . GLY A 1 99 ? -11.953 4.432 3.294 1.00 97.00 99 GLY A O 1
ATOM 778 N N . THR A 1 100 ? -11.097 6.087 2.045 1.00 98.06 100 THR A N 1
ATOM 779 C CA . THR A 1 100 ? -11.495 5.524 0.750 1.00 98.06 100 THR A CA 1
ATOM 780 C C . THR A 1 100 ? -10.240 5.101 -0.013 1.00 98.06 100 THR A C 1
ATOM 782 O O . THR A 1 100 ? -9.508 5.978 -0.464 1.00 98.06 100 THR A O 1
ATOM 785 N N . PRO A 1 101 ? -9.944 3.794 -0.144 1.00 98.31 101 PRO A N 1
ATOM 786 C CA . PRO A 1 101 ? -8.771 3.345 -0.883 1.00 98.31 101 PRO A CA 1
ATOM 787 C C . PRO A 1 101 ? -8.974 3.527 -2.390 1.00 98.31 101 PRO A C 1
ATOM 789 O O . PRO A 1 101 ? -10.055 3.255 -2.917 1.00 98.31 101 PRO A O 1
ATOM 792 N N . MET A 1 102 ? -7.917 3.946 -3.074 1.00 98.50 102 MET A N 1
ATOM 793 C CA . MET A 1 102 ? -7.800 3.986 -4.526 1.00 98.50 102 MET A CA 1
ATOM 794 C C . MET A 1 102 ? -6.621 3.106 -4.936 1.00 98.50 102 MET A C 1
ATOM 796 O O . MET A 1 102 ? -5.533 3.222 -4.375 1.00 98.50 102 MET A O 1
ATOM 800 N N . MET A 1 103 ? -6.860 2.232 -5.908 1.00 97.56 103 MET A N 1
ATOM 801 C CA . MET A 1 103 ? -5.831 1.427 -6.561 1.00 97.56 103 MET A CA 1
ATOM 802 C C . MET A 1 103 ? -5.619 1.924 -7.983 1.00 97.56 103 MET A C 1
ATOM 804 O O . MET A 1 103 ? -6.561 2.440 -8.598 1.00 97.56 103 MET A O 1
ATOM 808 N N . LEU A 1 104 ? -4.416 1.724 -8.513 1.00 97.62 104 LEU A N 1
ATOM 809 C CA . LEU A 1 104 ? -4.164 1.931 -9.927 1.00 97.62 104 LEU A CA 1
ATOM 810 C C . LEU A 1 104 ? -4.453 0.648 -10.701 1.00 97.62 104 LEU A C 1
ATOM 812 O O . LEU A 1 104 ? -4.266 -0.467 -10.219 1.00 97.62 104 LEU A O 1
ATOM 816 N N . MET A 1 105 ? -4.886 0.840 -11.940 1.00 97.88 105 MET A N 1
ATOM 817 C CA . MET A 1 105 ? -4.967 -0.216 -12.933 1.00 97.88 105 MET A CA 1
ATOM 818 C C . MET A 1 105 ? -3.645 -0.996 -13.019 1.00 97.88 105 MET A C 1
ATOM 820 O O . MET A 1 105 ? -2.611 -0.424 -13.362 1.00 97.88 105 MET A O 1
ATOM 824 N N . GLY A 1 106 ? -3.712 -2.304 -12.788 1.00 97.44 106 GLY A N 1
ATOM 825 C CA . GLY A 1 106 ? -2.600 -3.225 -12.973 1.00 97.44 106 GLY A CA 1
ATOM 826 C C . GLY A 1 106 ? -1.837 -3.582 -11.700 1.00 97.44 106 GLY A C 1
ATOM 827 O O . GLY A 1 106 ? -1.082 -4.557 -11.708 1.00 97.44 106 GLY A O 1
ATOM 828 N N . ASP A 1 107 ? -2.076 -2.888 -10.584 1.00 96.31 107 ASP A N 1
ATOM 829 C CA . ASP A 1 107 ? -1.518 -3.270 -9.278 1.00 96.31 107 ASP A CA 1
ATOM 830 C C . ASP A 1 107 ? -1.924 -4.701 -8.891 1.00 96.31 107 ASP A C 1
ATOM 832 O O . ASP A 1 107 ? -1.143 -5.449 -8.297 1.00 96.31 107 ASP A O 1
ATOM 836 N N . GLU A 1 108 ? -3.127 -5.116 -9.297 1.00 96.81 108 GLU A N 1
ATOM 837 C CA . GLU A 1 108 ? -3.706 -6.429 -9.022 1.00 96.81 108 GLU A CA 1
ATOM 838 C C . GLU A 1 108 ? -3.009 -7.597 -9.734 1.00 96.81 108 GLU A C 1
ATOM 840 O O . GLU A 1 108 ? -3.325 -8.752 -9.453 1.00 96.81 108 GLU A O 1
ATOM 845 N N . TYR A 1 109 ? -2.063 -7.329 -10.636 1.00 97.12 109 TYR A N 1
ATOM 846 C CA . TYR A 1 109 ? -1.182 -8.345 -11.220 1.00 97.12 109 TYR A CA 1
ATOM 847 C C . TYR A 1 109 ? 0.299 -7.939 -11.210 1.00 97.12 109 TYR A C 1
ATOM 849 O O . TYR A 1 109 ? 1.122 -8.645 -11.789 1.00 97.12 109 TYR A O 1
ATOM 857 N N . GLY A 1 110 ? 0.656 -6.831 -10.554 1.00 97.00 110 GLY A N 1
ATOM 858 C CA . GLY A 1 110 ? 2.031 -6.329 -10.526 1.00 97.00 110 GLY A CA 1
ATOM 859 C C . GLY A 1 110 ? 2.483 -5.757 -11.871 1.00 97.00 110 GLY A C 1
ATOM 860 O O . GLY A 1 110 ? 3.555 -6.107 -12.358 1.00 97.00 110 GLY A O 1
ATOM 861 N N . HIS A 1 111 ? 1.656 -4.911 -12.493 1.00 98.12 111 HIS A N 1
ATOM 862 C CA . HIS A 1 111 ? 2.025 -4.179 -13.707 1.00 98.12 111 HIS A CA 1
ATOM 863 C C . HIS A 1 111 ? 3.306 -3.376 -13.492 1.00 98.12 111 HIS A C 1
ATOM 865 O O . HIS A 1 111 ? 3.470 -2.748 -12.450 1.00 98.12 111 HIS A O 1
ATOM 871 N N . THR A 1 112 ? 4.182 -3.371 -14.492 1.00 97.69 112 THR A N 1
ATOM 872 C CA . THR A 1 112 ? 5.445 -2.628 -14.486 1.00 97.69 112 THR A CA 1
ATOM 873 C C . THR A 1 112 ? 5.499 -1.692 -15.685 1.00 97.69 112 THR A C 1
ATOM 875 O O . THR A 1 112 ? 4.967 -1.985 -16.759 1.00 97.69 112 THR A O 1
ATOM 878 N N . ARG A 1 113 ? 6.151 -0.548 -15.491 1.00 97.62 113 ARG A N 1
ATOM 879 C CA . ARG A 1 113 ? 6.554 0.379 -16.553 1.00 97.62 113 ARG A CA 1
ATOM 880 C C . ARG A 1 113 ? 8.071 0.387 -16.723 1.00 97.62 113 ARG A C 1
ATOM 882 O O . ARG A 1 113 ? 8.622 1.340 -17.268 1.00 97.62 113 ARG A O 1
ATOM 889 N N . HIS A 1 114 ? 8.735 -0.665 -16.246 1.00 97.38 114 HIS A N 1
ATOM 890 C CA . HIS A 1 114 ? 10.181 -0.864 -16.276 1.00 97.38 114 HIS A CA 1
ATOM 891 C C . HIS A 1 114 ? 10.954 0.327 -15.694 1.00 97.38 114 HIS A C 1
ATOM 893 O O . HIS A 1 114 ? 11.946 0.783 -16.258 1.00 97.38 114 HIS A O 1
ATOM 899 N N . GLY A 1 115 ? 10.460 0.868 -14.578 1.00 97.88 115 GLY A N 1
ATOM 900 C CA . GLY A 1 115 ? 11.068 2.024 -13.926 1.00 97.88 115 GLY A CA 1
ATOM 901 C C . GLY A 1 115 ? 10.735 3.376 -14.573 1.00 97.88 115 GLY A C 1
ATOM 902 O O . GLY A 1 115 ? 11.273 4.394 -14.142 1.00 97.88 115 GLY A O 1
ATOM 903 N N . ASN A 1 116 ? 9.842 3.446 -15.563 1.00 98.19 116 ASN A N 1
ATOM 904 C CA . ASN A 1 116 ? 9.336 4.730 -16.046 1.00 98.19 116 ASN A CA 1
ATOM 905 C C . ASN A 1 116 ? 8.247 5.265 -15.100 1.00 98.19 116 ASN A C 1
ATOM 907 O O . ASN A 1 116 ? 7.157 4.695 -15.003 1.00 98.19 116 ASN A O 1
ATOM 911 N N . ASN A 1 117 ? 8.533 6.370 -14.410 1.00 97.69 117 ASN A N 1
ATOM 912 C CA . ASN A 1 117 ? 7.623 6.972 -13.430 1.00 97.69 117 ASN A CA 1
ATOM 913 C C . ASN A 1 117 ? 6.803 8.151 -13.985 1.00 97.69 117 ASN A C 1
ATOM 915 O O . ASN A 1 117 ? 6.156 8.872 -13.224 1.00 97.69 117 ASN A O 1
ATOM 919 N N . ASN A 1 118 ? 6.855 8.383 -15.297 1.00 97.62 118 ASN A N 1
ATOM 920 C CA . ASN A 1 118 ? 6.172 9.488 -15.959 1.00 97.62 118 ASN A CA 1
ATOM 921 C C . ASN A 1 118 ? 5.784 9.102 -17.393 1.00 97.62 118 ASN A C 1
ATOM 923 O O . ASN A 1 118 ? 6.221 9.702 -18.372 1.00 97.62 118 ASN A O 1
ATOM 927 N N . SER A 1 119 ? 4.969 8.061 -17.543 1.00 96.12 119 SER A N 1
ATOM 928 C CA . SER A 1 119 ? 4.678 7.443 -18.841 1.00 96.12 119 SER A CA 1
ATOM 929 C C . SER A 1 119 ? 3.658 8.211 -19.706 1.00 96.12 119 SER A C 1
ATOM 931 O O . SER A 1 119 ? 3.003 7.611 -20.555 1.00 96.12 119 SER A O 1
ATOM 933 N N . TYR A 1 120 ? 3.502 9.527 -19.525 1.00 95.69 120 TYR A N 1
ATOM 934 C CA . TYR A 1 120 ? 2.413 10.328 -20.110 1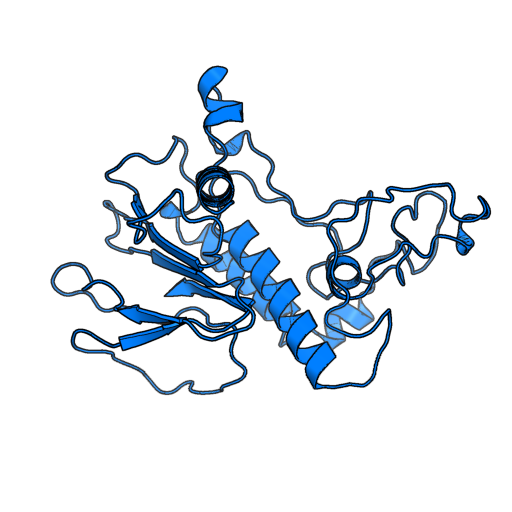.00 95.69 120 TYR A CA 1
ATOM 935 C C . TYR A 1 120 ? 2.337 10.282 -21.649 1.00 95.69 120 TYR A C 1
ATOM 937 O O . TYR A 1 120 ? 1.250 10.373 -22.216 1.00 95.69 120 TYR A O 1
ATOM 945 N N . GLY A 1 121 ? 3.483 10.142 -22.326 1.00 95.44 121 GLY A N 1
ATOM 946 C CA . GLY A 1 121 ? 3.602 10.177 -23.788 1.00 95.44 121 GLY A CA 1
ATOM 947 C C . GLY A 1 121 ? 3.524 8.816 -24.489 1.00 95.44 121 GLY A C 1
ATOM 948 O O . GLY A 1 121 ? 3.754 8.751 -25.695 1.00 95.44 121 GLY A O 1
ATOM 949 N N . HIS A 1 122 ? 3.239 7.729 -23.763 1.00 96.69 122 HIS A N 1
ATOM 950 C CA . HIS A 1 122 ? 3.321 6.366 -24.302 1.00 96.69 122 HIS A CA 1
ATOM 951 C C . HIS A 1 122 ? 1.946 5.757 -24.580 1.00 96.69 122 HIS A C 1
ATOM 953 O O . HIS A 1 122 ? 1.225 5.392 -23.654 1.00 96.69 122 HIS A O 1
ATOM 959 N N . ASP A 1 123 ? 1.619 5.547 -25.855 1.00 97.00 123 ASP A N 1
ATOM 960 C CA . ASP A 1 123 ? 0.511 4.673 -26.270 1.00 97.00 123 ASP A CA 1
ATOM 961 C C . ASP A 1 123 ? 1.043 3.277 -26.633 1.00 97.00 123 ASP A C 1
ATOM 963 O O . ASP A 1 123 ? 1.130 2.881 -27.795 1.00 97.00 123 ASP A O 1
ATOM 967 N N . THR A 1 124 ? 1.513 2.555 -25.616 1.00 96.62 124 THR A N 1
ATOM 968 C CA . THR A 1 124 ? 2.146 1.237 -25.761 1.00 96.62 124 THR A CA 1
ATOM 969 C C . THR A 1 124 ? 1.741 0.304 -24.620 1.00 96.62 124 THR A C 1
ATOM 971 O O . THR A 1 124 ? 1.064 0.709 -23.672 1.00 96.62 124 THR A O 1
ATOM 974 N N . ALA A 1 125 ? 2.231 -0.942 -24.660 1.00 95.06 125 ALA A N 1
ATOM 975 C CA . ALA A 1 125 ? 2.027 -1.940 -23.610 1.00 95.06 125 ALA A CA 1
ATOM 976 C C . ALA A 1 125 ? 2.371 -1.438 -22.188 1.00 95.06 125 ALA A C 1
ATOM 978 O O . ALA A 1 125 ? 1.773 -1.914 -21.225 1.00 95.06 125 ALA A O 1
ATOM 979 N N . MET A 1 126 ? 3.254 -0.436 -22.061 1.00 95.56 126 MET A N 1
ATOM 980 C CA . MET A 1 126 ? 3.584 0.236 -20.796 1.00 95.56 126 MET A CA 1
ATOM 981 C C . MET A 1 126 ? 2.350 0.825 -20.090 1.00 95.56 126 MET A C 1
ATOM 983 O O . MET A 1 126 ? 2.267 0.790 -18.864 1.00 95.56 126 MET A O 1
ATOM 987 N N . ASN A 1 127 ? 1.380 1.344 -20.848 1.00 97.00 127 ASN A N 1
ATOM 988 C CA . ASN A 1 127 ? 0.160 1.963 -20.321 1.00 97.00 127 ASN A CA 1
ATOM 989 C C . ASN A 1 127 ? -1.110 1.152 -20.613 1.00 97.00 127 ASN A C 1
ATOM 991 O O . ASN A 1 127 ? -2.199 1.552 -20.204 1.00 97.00 127 ASN A O 1
ATOM 995 N N . HIS A 1 128 ? -0.999 0.021 -21.309 1.00 97.75 128 HIS A N 1
ATOM 996 C CA . HIS A 1 128 ? -2.134 -0.856 -21.586 1.00 97.75 128 HIS A CA 1
ATOM 997 C C . HIS A 1 128 ? -2.290 -1.918 -20.498 1.00 97.75 128 HIS A C 1
ATOM 999 O O . HIS A 1 128 ? -1.308 -2.435 -19.967 1.00 97.75 128 HIS A O 1
ATOM 1005 N N . PHE A 1 129 ? -3.536 -2.297 -20.221 1.00 97.94 129 PHE A N 1
ATOM 1006 C CA . PHE A 1 129 ? -3.838 -3.414 -19.332 1.00 97.94 129 PHE A CA 1
ATOM 1007 C C . PHE A 1 129 ? -3.362 -4.743 -19.931 1.00 97.94 129 PHE A C 1
ATOM 1009 O O . PHE A 1 129 ? -3.761 -5.116 -21.038 1.00 97.94 129 PHE A O 1
ATOM 1016 N N . GLN A 1 130 ? -2.563 -5.498 -19.181 1.00 97.81 130 GLN A N 1
ATOM 1017 C CA . GLN A 1 130 ? -1.946 -6.737 -19.654 1.00 97.81 130 GLN A CA 1
ATOM 1018 C C . GLN A 1 130 ? -2.749 -7.969 -19.217 1.00 97.81 130 GLN A C 1
ATOM 1020 O O . GLN A 1 130 ? -2.408 -8.656 -18.255 1.00 97.81 130 GLN A O 1
ATOM 1025 N N . TRP A 1 131 ? -3.813 -8.298 -19.955 1.00 97.88 131 TRP A N 1
ATOM 1026 C CA . TRP A 1 131 ? -4.695 -9.433 -19.629 1.00 97.88 131 TRP A CA 1
ATOM 1027 C C . TRP A 1 131 ? -3.965 -10.775 -19.500 1.00 97.88 131 TRP A C 1
ATOM 1029 O O . TRP A 1 131 ? -4.294 -11.568 -18.620 1.00 97.88 131 TRP A O 1
ATOM 1039 N N . GLY A 1 132 ? -2.959 -11.027 -20.345 1.00 98.00 132 GLY A N 1
ATOM 1040 C CA . GLY A 1 132 ? -2.150 -12.247 -20.264 1.00 98.00 132 GLY A CA 1
ATOM 1041 C C . GLY A 1 132 ? -1.370 -12.355 -18.950 1.00 98.00 132 GLY A C 1
ATOM 1042 O O . GLY A 1 132 ? -1.324 -13.430 -18.355 1.00 98.00 132 GLY A O 1
ATOM 1043 N N . GLN A 1 133 ? -0.836 -11.233 -18.456 1.00 96.88 133 GLN A N 1
ATOM 1044 C CA . GLN A 1 133 ? -0.112 -11.171 -17.181 1.00 96.88 133 GLN A CA 1
ATOM 1045 C C . GLN A 1 133 ? -1.052 -11.376 -15.991 1.00 96.88 133 GLN A C 1
ATOM 1047 O O . GLN A 1 133 ? -0.723 -12.116 -15.064 1.00 96.88 133 GLN A O 1
ATOM 1052 N N . LEU A 1 134 ? -2.259 -10.802 -16.050 1.00 97.50 134 LEU A N 1
ATOM 1053 C CA . LEU A 1 134 ? -3.290 -11.055 -15.044 1.00 97.50 134 LEU A CA 1
ATOM 1054 C C . LEU A 1 134 ? -3.645 -12.542 -14.966 1.00 97.50 134 LEU A C 1
ATOM 1056 O O . LEU A 1 134 ? -3.705 -13.099 -13.872 1.00 97.50 134 LEU A O 1
ATOM 1060 N N . VAL A 1 135 ? -3.864 -13.199 -16.110 1.00 97.75 135 VAL A N 1
ATOM 1061 C CA . VAL A 1 135 ? -4.194 -14.633 -16.142 1.00 97.75 135 VAL A CA 1
ATOM 1062 C C . VAL A 1 135 ? -3.060 -15.472 -15.552 1.00 97.75 135 VAL A C 1
ATOM 1064 O O . VAL A 1 135 ? -3.336 -16.380 -14.771 1.00 97.75 135 VAL A O 1
ATOM 1067 N N . ALA A 1 136 ? -1.802 -15.144 -15.856 1.00 96.50 136 ALA A N 1
ATOM 1068 C CA . ALA A 1 136 ? -0.639 -15.859 -15.329 1.00 96.50 136 ALA A CA 1
ATOM 1069 C C . ALA A 1 136 ? -0.488 -15.750 -13.799 1.00 96.50 136 ALA A C 1
ATOM 1071 O O . ALA A 1 136 ? 0.058 -16.654 -13.173 1.00 96.50 136 ALA A O 1
ATOM 1072 N N . ARG A 1 137 ? -0.989 -14.669 -13.185 1.00 94.19 137 ARG A N 1
ATOM 1073 C CA . ARG A 1 137 ? -0.889 -14.397 -11.735 1.00 94.19 137 ARG A CA 1
ATOM 1074 C C . ARG A 1 137 ? -2.223 -14.533 -10.997 1.00 94.19 137 ARG A C 1
ATOM 1076 O O . ARG A 1 137 ? -2.372 -14.047 -9.873 1.00 94.19 137 ARG A O 1
ATOM 1083 N N . LYS A 1 138 ? -3.202 -15.185 -11.630 1.00 94.88 138 LYS A N 1
ATOM 1084 C CA . LYS A 1 138 ? -4.590 -15.242 -11.163 1.00 94.88 138 LYS A CA 1
ATOM 1085 C C . LYS A 1 138 ? -4.738 -15.870 -9.776 1.00 94.88 138 LYS A C 1
ATOM 1087 O O . LYS A 1 138 ? -5.467 -15.328 -8.948 1.00 94.88 138 LYS A O 1
ATOM 1092 N N . ASP A 1 139 ? -4.061 -16.990 -9.535 1.00 93.50 139 ASP A N 1
ATOM 1093 C CA . ASP A 1 139 ? -4.281 -17.824 -8.344 1.00 93.50 139 ASP A CA 1
ATOM 1094 C C . ASP A 1 139 ? -3.418 -17.420 -7.132 1.00 93.50 139 ASP A C 1
ATOM 1096 O O . ASP A 1 139 ? -3.678 -17.863 -6.011 1.00 93.50 139 ASP A O 1
ATOM 1100 N N . ASP A 1 140 ? -2.455 -16.516 -7.324 1.00 91.94 140 ASP A N 1
ATOM 1101 C CA . ASP A 1 140 ? -1.626 -15.942 -6.257 1.00 91.94 140 ASP A CA 1
ATOM 1102 C C . ASP A 1 140 ? -1.934 -14.448 -6.069 1.00 91.94 140 ASP A C 1
ATOM 1104 O O . ASP A 1 140 ? -2.855 -14.093 -5.329 1.00 91.94 140 ASP A O 1
ATOM 1108 N N . HIS A 1 141 ? -1.211 -13.565 -6.766 1.00 94.25 141 HIS A N 1
ATOM 1109 C CA . HIS A 1 141 ? -1.249 -12.120 -6.525 1.00 94.25 141 HIS A CA 1
ATOM 1110 C C . HIS A 1 141 ? -2.647 -11.525 -6.728 1.00 94.25 141 HIS A C 1
ATOM 1112 O O . HIS A 1 141 ? -3.170 -10.841 -5.847 1.00 94.25 141 HIS A O 1
ATOM 1118 N N . PHE A 1 142 ? -3.306 -11.851 -7.841 1.00 97.12 142 PHE A N 1
ATOM 1119 C CA . PHE A 1 142 ? -4.651 -11.340 -8.118 1.00 97.12 142 PHE A CA 1
ATOM 1120 C C . PHE A 1 142 ? -5.694 -11.882 -7.132 1.00 97.12 142 PHE A C 1
ATOM 1122 O O . PHE A 1 142 ? -6.573 -11.132 -6.685 1.00 97.12 142 PHE A O 1
ATOM 1129 N N . ARG A 1 143 ? -5.594 -13.169 -6.755 1.00 96.62 143 ARG A N 1
ATOM 1130 C CA . ARG A 1 143 ? -6.443 -13.779 -5.721 1.00 96.62 143 ARG A CA 1
ATOM 1131 C C . ARG A 1 143 ? -6.284 -13.029 -4.406 1.00 96.62 143 ARG A C 1
ATOM 1133 O O . ARG A 1 143 ? -7.289 -12.595 -3.851 1.00 96.62 143 ARG A O 1
ATOM 1140 N N . PHE A 1 144 ? -5.052 -12.808 -3.953 1.00 96.62 144 PHE A N 1
ATOM 1141 C CA . PHE A 1 144 ? -4.772 -12.069 -2.724 1.00 96.62 144 PHE A CA 1
ATOM 1142 C C . PHE A 1 144 ? -5.384 -10.664 -2.743 1.00 96.62 144 PHE A C 1
ATOM 1144 O O . PHE A 1 144 ? -6.126 -10.286 -1.832 1.00 96.62 144 PHE A O 1
ATOM 1151 N N . PHE A 1 145 ? -5.142 -9.909 -3.820 1.00 97.38 145 PHE A N 1
ATOM 1152 C CA . PHE A 1 145 ? -5.666 -8.552 -3.953 1.00 97.38 145 PHE A CA 1
ATOM 1153 C C . PHE A 1 145 ? -7.198 -8.531 -3.907 1.00 97.38 145 PHE A C 1
ATOM 1155 O O . PHE A 1 145 ? -7.796 -7.715 -3.195 1.00 97.38 145 PHE A O 1
ATOM 1162 N N . SER A 1 146 ? -7.825 -9.475 -4.609 1.00 97.56 146 SER A N 1
ATOM 1163 C CA . SER A 1 146 ? -9.276 -9.654 -4.644 1.00 97.56 146 SER A CA 1
ATOM 1164 C C . SER A 1 146 ? -9.859 -10.036 -3.281 1.00 97.56 146 SER A C 1
ATOM 1166 O O . SER A 1 146 ? -10.887 -9.482 -2.881 1.00 97.56 146 SER A O 1
ATOM 1168 N N . GLU A 1 147 ? -9.226 -10.959 -2.553 1.00 97.19 147 GLU A N 1
ATOM 1169 C CA . GLU A 1 147 ? -9.683 -11.390 -1.228 1.00 97.19 147 GLU A CA 1
ATOM 1170 C C . GLU A 1 147 ? -9.558 -10.271 -0.191 1.00 97.19 147 GLU A C 1
ATOM 1172 O O . GLU A 1 147 ? -10.502 -10.050 0.565 1.00 97.19 147 GLU A O 1
ATOM 1177 N N . MET A 1 148 ? -8.493 -9.464 -0.222 1.00 97.19 148 MET A N 1
ATOM 1178 C CA . MET A 1 148 ? -8.372 -8.298 0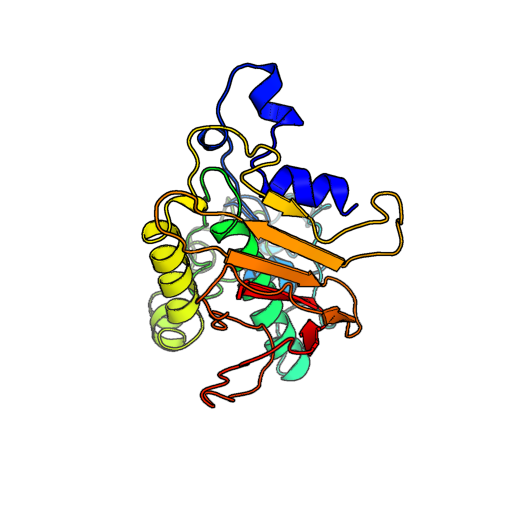.665 1.00 97.19 148 MET A CA 1
ATOM 1179 C C . MET A 1 148 ? -9.454 -7.238 0.405 1.00 97.19 148 MET A C 1
ATOM 1181 O O . MET A 1 148 ? -10.009 -6.660 1.346 1.00 97.19 148 MET A O 1
ATOM 1185 N N . ILE A 1 149 ? -9.841 -7.022 -0.857 1.00 97.88 149 ILE A N 1
ATOM 1186 C CA . ILE A 1 149 ? -10.967 -6.135 -1.196 1.00 97.88 149 ILE A CA 1
ATOM 1187 C C . ILE A 1 149 ? -12.285 -6.706 -0.653 1.00 97.88 149 ILE A C 1
ATOM 1189 O O . ILE A 1 149 ? -13.094 -5.973 -0.070 1.00 97.88 149 ILE A O 1
ATOM 1193 N N . LYS A 1 150 ? -12.526 -8.015 -0.815 1.00 97.31 150 LYS A N 1
ATOM 1194 C CA . LYS A 1 150 ? -13.714 -8.688 -0.258 1.00 97.31 150 LYS A CA 1
ATOM 1195 C C . LYS A 1 150 ? -13.731 -8.600 1.267 1.00 97.31 150 LYS A C 1
ATOM 1197 O O . LYS A 1 150 ? -14.777 -8.275 1.834 1.00 97.31 150 LYS A O 1
ATOM 1202 N N . PHE A 1 151 ? -12.584 -8.806 1.911 1.00 95.38 151 PHE A N 1
ATOM 1203 C CA . PHE A 1 151 ? -12.404 -8.679 3.352 1.00 95.38 151 PHE A CA 1
ATOM 1204 C C . PHE A 1 151 ? -12.792 -7.276 3.828 1.00 95.38 151 PHE A C 1
ATOM 1206 O O . PHE A 1 151 ? -13.680 -7.147 4.672 1.00 95.38 151 PHE A O 1
ATOM 1213 N N . ARG A 1 152 ? -12.256 -6.214 3.210 1.00 95.50 152 ARG A N 1
ATOM 1214 C CA . ARG A 1 152 ? -12.640 -4.824 3.524 1.00 95.50 152 ARG A CA 1
ATOM 1215 C C . ARG A 1 152 ? -14.139 -4.570 3.356 1.00 95.50 152 ARG A C 1
ATOM 1217 O O . ARG A 1 152 ? -14.763 -3.871 4.155 1.00 95.50 152 ARG A O 1
ATOM 1224 N N . ARG A 1 153 ? -14.747 -5.111 2.297 1.00 95.00 153 ARG A N 1
ATOM 1225 C CA . ARG A 1 153 ? -16.184 -4.930 2.036 1.00 95.00 153 ARG A CA 1
ATOM 1226 C C . ARG A 1 153 ? -17.050 -5.640 3.075 1.00 95.00 153 ARG A C 1
ATOM 1228 O O . ARG A 1 153 ? -18.073 -5.077 3.468 1.00 95.00 153 ARG A O 1
ATOM 1235 N N . LYS A 1 154 ? -16.642 -6.827 3.529 1.00 92.69 154 LYS A N 1
ATOM 1236 C CA . LYS A 1 154 ? -17.359 -7.623 4.536 1.00 92.69 154 LYS A CA 1
ATOM 1237 C C . LYS A 1 154 ? -17.308 -6.987 5.930 1.00 92.69 154 LYS A C 1
ATOM 1239 O O . LYS A 1 154 ? -18.302 -7.046 6.645 1.00 92.69 154 LYS A O 1
ATOM 1244 N N . HIS A 1 155 ? -16.205 -6.327 6.282 1.00 91.81 155 HIS A N 1
ATOM 1245 C CA . HIS A 1 155 ? -15.977 -5.781 7.622 1.00 91.81 155 HIS A CA 1
ATOM 1246 C C . HIS A 1 155 ? -16.235 -4.264 7.673 1.00 91.81 155 HIS A C 1
ATOM 1248 O O . HIS A 1 155 ? -15.442 -3.453 7.192 1.00 91.81 155 HIS A O 1
ATOM 1254 N N . SER A 1 156 ? -17.363 -3.843 8.258 1.00 91.06 156 SER A N 1
ATOM 1255 C CA . SER A 1 156 ? -17.724 -2.415 8.388 1.00 91.06 156 SER A CA 1
ATOM 1256 C C . SER A 1 156 ? -16.784 -1.613 9.292 1.00 91.06 156 SER A C 1
ATOM 1258 O O . SER A 1 156 ? -16.665 -0.401 9.117 1.00 91.06 156 SER A O 1
ATOM 1260 N N . ILE A 1 157 ? -16.091 -2.299 10.199 1.00 92.56 157 ILE A N 1
ATOM 1261 C CA . ILE A 1 157 ? -15.051 -1.797 11.113 1.00 92.56 157 ILE A CA 1
ATOM 1262 C C . ILE A 1 157 ? -13.879 -1.153 10.343 1.00 92.56 157 ILE A C 1
ATOM 1264 O O . ILE A 1 157 ? -13.189 -0.281 10.857 1.00 92.56 157 ILE A O 1
ATOM 1268 N N . LEU A 1 158 ? -13.685 -1.484 9.064 1.00 93.81 158 LEU A N 1
ATOM 1269 C CA . LEU A 1 158 ? -12.655 -0.869 8.214 1.00 93.81 158 LE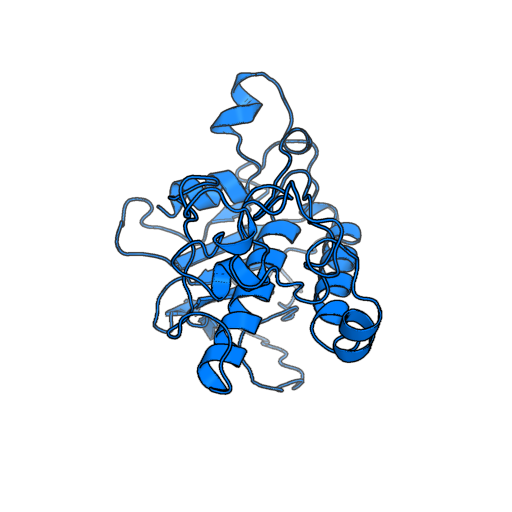U A CA 1
ATOM 1270 C C . LEU A 1 158 ? -13.160 0.367 7.441 1.00 93.81 158 LEU A C 1
ATOM 1272 O O . LEU A 1 158 ? -12.418 0.983 6.676 1.00 93.81 158 LEU A O 1
ATOM 1276 N N . ARG A 1 159 ? -14.444 0.720 7.590 1.00 93.19 159 ARG A N 1
ATOM 1277 C CA . ARG A 1 159 ? -15.147 1.729 6.777 1.00 93.19 159 ARG A CA 1
ATOM 1278 C C . ARG A 1 159 ? -15.969 2.690 7.643 1.00 93.19 159 ARG A C 1
ATOM 1280 O O . ARG A 1 159 ? -17.131 2.970 7.334 1.00 93.19 159 ARG A O 1
ATOM 1287 N N . HIS A 1 160 ? -15.391 3.197 8.734 1.00 90.50 160 HIS A N 1
ATOM 1288 C CA . HIS A 1 160 ? -16.113 4.090 9.642 1.00 90.50 160 HIS A CA 1
ATOM 1289 C C . HIS A 1 160 ? -16.529 5.403 8.964 1.00 90.50 160 HIS A C 1
ATOM 1291 O O . HIS A 1 160 ? -15.794 6.029 8.198 1.00 90.50 160 HIS A O 1
ATOM 1297 N N . ASN A 1 161 ? -17.721 5.882 9.330 1.00 92.25 161 ASN A N 1
ATOM 1298 C CA . ASN A 1 161 ? -18.228 7.195 8.921 1.00 92.25 161 ASN A CA 1
ATOM 1299 C C . ASN A 1 161 ? -17.750 8.350 9.829 1.00 92.25 161 ASN A C 1
ATOM 1301 O O . ASN A 1 161 ? -17.994 9.522 9.528 1.00 92.25 161 ASN A O 1
ATOM 1305 N N . ARG A 1 162 ? -17.077 8.031 10.940 1.00 94.19 162 ARG A N 1
ATOM 1306 C CA . ARG A 1 162 ? -16.494 8.959 11.917 1.00 94.19 162 ARG A CA 1
ATOM 1307 C C . ARG A 1 162 ? -15.064 8.537 12.235 1.00 94.19 162 ARG A C 1
ATOM 1309 O O . ARG A 1 162 ? -14.727 7.375 12.057 1.00 94.19 162 ARG A O 1
ATOM 1316 N N . PHE A 1 163 ? -14.243 9.465 12.713 1.00 96.12 163 PHE A N 1
ATOM 1317 C CA . PHE A 1 163 ? -12.904 9.113 13.185 1.00 96.12 163 PHE A CA 1
ATOM 1318 C C . PHE A 1 163 ? -12.979 8.130 14.356 1.00 96.12 163 PHE A C 1
ATOM 1320 O O . PHE A 1 163 ? -13.947 8.148 15.131 1.00 96.12 163 PHE A O 1
ATOM 1327 N N . LEU A 1 164 ? -11.959 7.276 14.440 1.00 95.06 164 LEU A N 1
ATOM 1328 C CA . LEU A 1 164 ? -11.790 6.325 15.528 1.00 95.06 164 LEU A CA 1
ATOM 1329 C C . LEU A 1 164 ? -11.608 7.084 16.848 1.00 95.06 164 LEU A C 1
ATOM 1331 O O . LEU A 1 164 ? -10.946 8.120 16.916 1.00 95.06 164 LEU A O 1
ATOM 1335 N N . THR A 1 165 ? -12.235 6.569 17.891 1.00 93.50 165 THR A N 1
ATOM 1336 C CA . THR A 1 165 ? -12.108 7.014 19.277 1.00 93.50 165 THR A CA 1
ATOM 1337 C C . THR A 1 165 ? -11.348 5.957 20.068 1.00 93.50 165 THR A C 1
ATOM 1339 O O . THR A 1 165 ? -11.045 4.882 19.558 1.00 93.50 165 THR A O 1
ATOM 1342 N N . LYS A 1 166 ? -11.083 6.234 21.347 1.00 91.56 166 LYS A N 1
ATOM 1343 C CA . LYS A 1 166 ? -10.408 5.290 22.248 1.00 91.56 166 LYS A CA 1
ATOM 1344 C C . LYS A 1 166 ? -11.147 3.957 22.427 1.00 91.56 166 LYS A C 1
ATOM 1346 O O . LYS A 1 166 ? -10.520 2.997 22.842 1.00 91.56 166 LYS A O 1
ATOM 1351 N N . ASN A 1 167 ? -12.445 3.903 22.124 1.00 91.38 167 ASN A N 1
ATOM 1352 C CA . ASN A 1 167 ? -13.221 2.665 22.196 1.00 91.38 167 ASN A CA 1
ATOM 1353 C C . ASN A 1 167 ? -13.132 1.848 20.900 1.00 91.38 167 ASN A C 1
ATOM 1355 O O . ASN A 1 167 ? -13.362 0.649 20.926 1.00 91.38 167 ASN A O 1
ATOM 1359 N N . ASP A 1 168 ? -12.803 2.482 19.768 1.00 93.44 168 ASP A N 1
ATOM 1360 C CA . ASP A 1 168 ? -12.749 1.795 18.472 1.00 93.44 168 ASP A CA 1
ATOM 1361 C C . ASP A 1 168 ? -11.374 1.178 18.194 1.00 93.44 168 ASP A C 1
ATOM 1363 O O . ASP A 1 168 ? -11.262 0.307 17.337 1.00 93.44 168 ASP A O 1
ATOM 1367 N N . VAL A 1 169 ? -10.318 1.656 18.863 1.00 94.81 169 VAL A N 1
ATOM 1368 C CA . VAL A 1 169 ? -8.946 1.199 18.632 1.00 94.81 169 VAL A CA 1
ATOM 1369 C C . VAL A 1 169 ? -8.131 1.146 19.921 1.00 94.81 169 VAL A C 1
ATOM 1371 O O . VAL A 1 169 ? -8.041 2.134 20.654 1.00 94.81 169 VAL A O 1
ATOM 1374 N N . THR A 1 170 ? -7.472 0.011 20.144 1.00 94.62 170 THR A N 1
ATOM 1375 C CA . THR A 1 170 ? -6.419 -0.154 21.150 1.00 94.62 170 THR A CA 1
ATOM 1376 C C . THR A 1 170 ? -5.073 -0.225 20.451 1.00 94.62 170 THR A C 1
ATOM 1378 O O . THR A 1 170 ? -4.817 -1.152 19.690 1.00 94.62 170 THR A O 1
ATOM 1381 N N . TRP A 1 171 ? -4.198 0.743 20.712 1.00 94.88 171 TRP A N 1
ATOM 1382 C CA . TRP A 1 171 ? -2.826 0.722 20.210 1.00 94.88 171 TRP A CA 1
ATOM 1383 C C . TRP A 1 171 ? -1.927 -0.065 21.159 1.00 94.88 171 TRP A C 1
ATOM 1385 O O . TRP A 1 171 ? -1.840 0.266 22.342 1.00 94.88 171 TRP A O 1
ATOM 1395 N N . HIS A 1 172 ? -1.209 -1.051 20.628 1.00 93.44 172 HIS A N 1
ATOM 1396 C CA . HIS A 1 172 ? -0.245 -1.871 21.368 1.00 93.44 172 HIS A CA 1
ATOM 1397 C C . HIS A 1 172 ? 1.149 -1.238 21.299 1.00 93.44 172 HIS A C 1
ATOM 1399 O O . HIS A 1 172 ? 2.123 -1.860 20.886 1.00 93.44 172 HIS A O 1
ATOM 1405 N N . GLU A 1 173 ? 1.223 0.047 21.649 1.00 89.00 173 GLU A N 1
ATOM 1406 C CA . GLU A 1 173 ? 2.440 0.856 21.614 1.00 89.00 173 GLU A CA 1
ATOM 1407 C C . GLU A 1 173 ? 2.530 1.729 22.871 1.00 89.00 173 GLU A C 1
ATOM 1409 O O . GLU A 1 173 ? 1.621 2.506 23.180 1.00 89.00 173 GLU A O 1
ATOM 1414 N N . HIS A 1 174 ? 3.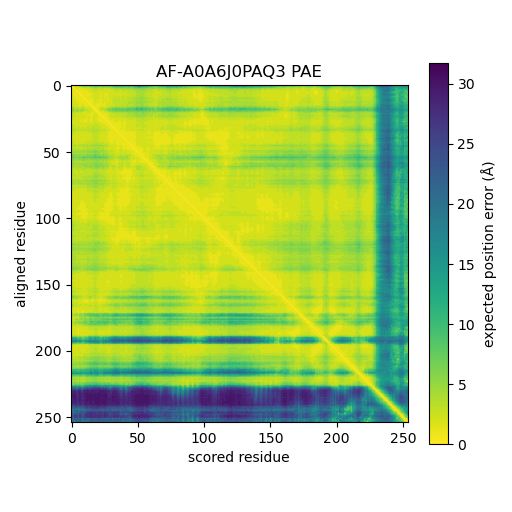652 1.622 23.582 1.00 83.50 174 HIS A N 1
ATOM 1415 C CA . HIS A 1 174 ? 3.882 2.317 24.851 1.00 83.50 174 HIS A CA 1
ATOM 1416 C C . HIS A 1 174 ? 4.886 3.475 24.737 1.00 83.50 174 HIS A C 1
ATOM 1418 O O . HIS A 1 174 ? 4.871 4.379 25.570 1.00 83.50 174 HIS A O 1
ATOM 1424 N N . TYR A 1 175 ? 5.720 3.492 23.694 1.00 88.12 175 TYR A N 1
ATOM 1425 C CA . TYR A 1 175 ? 6.826 4.431 23.501 1.00 88.12 175 TYR A CA 1
ATOM 1426 C C . TYR A 1 175 ? 6.729 5.138 22.144 1.00 88.12 175 TYR A C 1
ATOM 1428 O O . TYR A 1 175 ? 7.569 4.943 21.263 1.00 88.12 175 TYR A O 1
ATOM 1436 N N . TRP A 1 176 ? 5.707 5.980 21.970 1.00 89.88 176 TRP A N 1
ATOM 1437 C CA . TRP A 1 176 ? 5.406 6.697 20.718 1.00 89.88 176 TRP A CA 1
ATOM 1438 C C . TRP A 1 176 ? 6.564 7.521 20.146 1.00 89.88 176 TRP A C 1
ATOM 1440 O O . TRP A 1 176 ? 6.705 7.603 18.923 1.00 89.88 176 TRP A O 1
ATOM 1450 N N . ASP A 1 177 ? 7.412 8.060 21.021 1.00 87.19 177 ASP A N 1
ATOM 1451 C CA . ASP A 1 177 ? 8.529 8.930 20.653 1.00 87.19 177 ASP A CA 1
ATOM 1452 C C . ASP A 1 177 ? 9.811 8.174 20.289 1.00 87.19 177 ASP A C 1
ATOM 1454 O O . ASP A 1 177 ? 10.788 8.808 19.909 1.00 87.19 177 ASP A O 1
ATOM 1458 N N . ASN A 1 178 ? 9.831 6.836 20.372 1.00 87.50 178 ASN A N 1
ATOM 1459 C CA . ASN A 1 178 ? 10.995 6.049 19.968 1.00 87.50 178 ASN A CA 1
ATOM 1460 C C . ASN A 1 178 ? 11.184 6.127 18.436 1.00 87.50 178 ASN A C 1
ATOM 1462 O O . ASN A 1 178 ? 10.369 5.546 17.707 1.00 87.50 178 ASN A O 1
ATOM 1466 N N . PRO A 1 179 ? 12.237 6.807 17.934 1.00 83.75 179 PRO A N 1
ATOM 1467 C CA . PRO A 1 179 ? 12.452 6.967 16.500 1.00 83.75 179 PRO A CA 1
ATOM 1468 C C . PRO A 1 179 ? 12.996 5.695 15.835 1.00 83.75 179 PRO A C 1
ATOM 1470 O O . PRO A 1 179 ? 12.810 5.533 14.632 1.00 83.75 179 PRO A O 1
ATOM 1473 N N . GLU A 1 180 ? 13.612 4.794 16.606 1.00 86.75 180 GLU A N 1
ATOM 1474 C CA . GLU A 1 180 ? 14.233 3.559 16.111 1.00 86.75 180 GLU A CA 1
ATOM 1475 C C . GLU A 1 180 ? 13.207 2.455 15.845 1.00 86.75 180 GLU A C 1
ATOM 1477 O O . GLU A 1 180 ? 13.444 1.547 15.054 1.00 86.75 180 GLU A O 1
ATOM 1482 N N . SER A 1 181 ? 12.048 2.524 16.502 1.00 88.38 181 SER A N 1
ATOM 1483 C CA . SER A 1 181 ? 10.991 1.528 16.363 1.00 88.38 181 SER A CA 1
ATOM 1484 C C . SER A 1 181 ? 10.209 1.734 15.062 1.00 88.38 181 SER A C 1
ATOM 1486 O O . SER A 1 181 ? 9.567 2.768 14.845 1.00 88.38 181 SER A O 1
ATOM 1488 N N . LYS A 1 182 ? 10.245 0.704 14.216 1.00 90.81 182 LYS A N 1
ATOM 1489 C CA . LYS A 1 182 ? 9.512 0.562 12.951 1.00 90.81 182 LYS A CA 1
ATOM 1490 C C . LYS A 1 182 ? 8.386 -0.475 13.058 1.00 90.81 182 LYS A C 1
ATOM 1492 O O . LYS A 1 182 ? 7.871 -0.934 12.043 1.00 90.81 182 LYS A O 1
ATOM 1497 N N . PHE A 1 183 ? 8.019 -0.834 14.283 1.00 92.62 183 PHE A N 1
ATOM 1498 C CA . PHE A 1 183 ? 6.926 -1.738 14.605 1.00 92.62 183 PHE A CA 1
ATOM 1499 C C . PHE A 1 183 ? 5.704 -0.942 15.076 1.00 92.62 183 PHE A C 1
ATOM 1501 O O . PHE A 1 183 ? 5.844 0.039 15.810 1.00 92.62 183 PHE A O 1
ATOM 1508 N N . LEU A 1 184 ? 4.507 -1.359 14.672 1.00 93.62 184 LEU A N 1
ATOM 1509 C CA . LEU A 1 184 ? 3.247 -0.848 15.201 1.00 93.62 184 LEU A CA 1
ATOM 1510 C C . LEU A 1 184 ? 2.188 -1.946 15.176 1.00 93.62 184 LEU A C 1
ATOM 1512 O O . LEU A 1 184 ? 1.934 -2.520 14.124 1.00 93.62 184 LEU A O 1
ATOM 1516 N N . ALA A 1 185 ? 1.506 -2.164 16.298 1.00 94.44 185 ALA A N 1
ATOM 1517 C CA . ALA A 1 185 ? 0.340 -3.036 16.356 1.00 94.44 185 ALA A CA 1
ATOM 1518 C C . ALA A 1 185 ? -0.861 -2.341 17.001 1.00 94.44 185 ALA A C 1
ATOM 1520 O O . ALA A 1 185 ? -0.711 -1.452 17.845 1.00 94.44 185 ALA A O 1
ATOM 1521 N N . PHE A 1 186 ? -2.063 -2.739 16.600 1.00 94.75 186 PHE A N 1
ATOM 1522 C CA . PHE A 1 186 ? -3.313 -2.255 17.173 1.00 94.75 186 PHE A CA 1
ATOM 1523 C C . PHE A 1 186 ? -4.458 -3.245 16.958 1.00 94.75 186 PHE A C 1
ATOM 1525 O O . PHE A 1 186 ? -4.461 -4.024 16.011 1.00 94.75 186 PHE A O 1
ATOM 1532 N N . THR A 1 187 ? -5.457 -3.180 17.832 1.00 94.25 187 THR A N 1
ATOM 1533 C CA . THR A 1 187 ? -6.733 -3.877 17.671 1.00 94.25 187 THR A CA 1
ATOM 1534 C C . THR A 1 187 ? -7.810 -2.866 17.328 1.00 94.25 187 THR A C 1
ATOM 1536 O O . THR A 1 187 ? -7.943 -1.854 18.014 1.00 94.25 187 THR A O 1
ATOM 1539 N N . LEU A 1 188 ? -8.579 -3.137 16.282 1.00 93.88 188 LEU A N 1
ATOM 1540 C CA . LEU A 1 188 ? -9.821 -2.441 15.980 1.00 93.88 188 LEU A CA 1
ATOM 1541 C C . LEU A 1 188 ? -10.986 -3.222 16.587 1.00 93.88 188 LEU A C 1
ATOM 1543 O O . LEU A 1 188 ? -11.082 -4.432 16.386 1.00 93.88 188 LEU A O 1
ATOM 1547 N N . HIS A 1 189 ? -11.865 -2.526 17.301 1.00 91.75 189 HIS A N 1
ATOM 1548 C CA . HIS A 1 189 ? -12.971 -3.140 18.028 1.00 91.75 189 HIS A CA 1
ATOM 1549 C C . HIS A 1 189 ? -14.292 -3.001 17.267 1.00 91.75 189 HIS A C 1
ATOM 1551 O O . HIS A 1 189 ? -14.695 -1.889 16.910 1.00 91.75 189 HIS A O 1
ATOM 1557 N N . ASP A 1 190 ? -14.997 -4.115 17.054 1.00 85.25 190 ASP A N 1
ATOM 1558 C CA . ASP A 1 190 ? -16.359 -4.103 16.504 1.00 85.25 190 ASP A CA 1
ATOM 1559 C C . ASP A 1 190 ? -17.380 -4.377 17.611 1.00 85.25 190 ASP A C 1
ATOM 1561 O O . ASP A 1 190 ? -17.805 -5.511 17.839 1.00 85.25 190 ASP A O 1
ATOM 1565 N N . GLU A 1 191 ? -17.834 -3.309 18.272 1.00 71.25 191 GLU A N 1
ATOM 1566 C CA . GLU A 1 191 ? -18.843 -3.393 19.337 1.00 71.25 191 GLU A CA 1
ATOM 1567 C C . GLU A 1 191 ? -20.184 -4.000 18.872 1.00 71.25 191 GLU A C 1
ATOM 1569 O O . GLU A 1 191 ? -20.987 -4.425 19.704 1.00 71.25 191 GLU A O 1
ATOM 1574 N N . LYS A 1 192 ? -20.473 -4.024 17.561 1.00 69.31 192 LYS A N 1
ATOM 1575 C CA . LYS A 1 192 ? -21.773 -4.474 17.036 1.00 69.31 192 LYS A CA 1
ATOM 1576 C C . LYS A 1 192 ? -21.792 -5.951 16.684 1.00 69.31 192 LYS A C 1
ATOM 1578 O O . LYS A 1 192 ? -22.817 -6.598 16.888 1.00 69.31 192 LYS A O 1
ATOM 1583 N N . LEU A 1 193 ? -20.711 -6.452 16.094 1.00 66.38 193 LEU A N 1
ATOM 1584 C CA . LEU A 1 193 ? -20.635 -7.823 15.583 1.00 66.38 193 LEU A CA 1
ATOM 1585 C C . LEU A 1 193 ? -19.657 -8.702 16.370 1.00 66.38 193 LEU A C 1
ATOM 1587 O O . LEU A 1 193 ? -19.665 -9.915 16.173 1.00 66.38 193 LEU A O 1
ATOM 1591 N N . GLY A 1 194 ? -18.853 -8.120 17.268 1.00 65.31 194 GLY A N 1
ATOM 1592 C CA . GLY A 1 194 ? -17.867 -8.846 18.067 1.00 65.31 194 GLY A CA 1
ATOM 1593 C C . GLY A 1 194 ? -16.734 -9.442 17.232 1.00 65.31 194 GLY A C 1
ATOM 1594 O O . GLY A 1 194 ? -16.186 -10.463 17.625 1.00 65.31 194 GLY A O 1
ATOM 1595 N N . GLY A 1 195 ? -16.437 -8.858 16.069 1.00 79.94 195 GLY A N 1
ATOM 1596 C CA . GLY A 1 195 ? -15.356 -9.271 15.174 1.00 79.94 195 GLY A CA 1
ATOM 1597 C C . GLY A 1 195 ? -14.201 -8.282 15.231 1.00 79.94 195 GLY A C 1
ATOM 1598 O O . GLY A 1 195 ? -14.027 -7.499 14.296 1.00 79.94 195 GLY A O 1
ATOM 1599 N N . ASP A 1 196 ? -13.468 -8.289 16.343 1.00 90.62 196 ASP A N 1
ATOM 1600 C CA . ASP A 1 196 ? -12.260 -7.479 16.492 1.00 90.62 196 ASP A CA 1
ATOM 1601 C C . ASP A 1 196 ? -11.206 -7.912 15.464 1.00 90.62 196 ASP A C 1
ATOM 1603 O O . ASP A 1 196 ? -11.135 -9.081 15.087 1.00 90.62 196 ASP A O 1
ATOM 1607 N N . ILE A 1 197 ? -10.395 -6.961 15.000 1.00 92.25 197 ILE A N 1
ATOM 1608 C CA . ILE A 1 197 ? -9.306 -7.216 14.048 1.00 92.25 197 ILE A CA 1
ATOM 1609 C C . ILE A 1 197 ? -8.007 -6.759 14.691 1.00 92.25 197 ILE A C 1
ATOM 1611 O O . ILE A 1 197 ? -7.887 -5.590 15.072 1.00 92.25 197 ILE A O 1
ATOM 1615 N N . TYR A 1 198 ? -7.035 -7.657 14.795 1.00 92.94 198 TYR A N 1
ATOM 1616 C CA . TYR A 1 198 ? -5.680 -7.336 15.206 1.00 92.94 198 TYR A CA 1
ATOM 1617 C C . TYR A 1 198 ? -4.814 -7.104 13.966 1.00 92.94 198 TYR A C 1
ATOM 1619 O O . TYR A 1 198 ? -4.797 -7.895 13.026 1.00 92.94 198 TYR A O 1
ATOM 1627 N N . LEU A 1 199 ? -4.079 -5.996 13.962 1.00 93.44 199 LEU A N 1
ATOM 1628 C CA . LEU A 1 199 ? -3.045 -5.730 12.975 1.00 93.44 199 LEU A CA 1
ATOM 1629 C C . LEU A 1 199 ? -1.714 -5.522 13.683 1.00 93.44 199 LEU A C 1
ATOM 1631 O O . LEU A 1 199 ? -1.636 -4.723 14.617 1.00 93.44 199 LEU A O 1
ATOM 1635 N N . ALA A 1 200 ? -0.661 -6.142 13.170 1.00 93.44 200 ALA A N 1
ATOM 1636 C CA . ALA A 1 200 ? 0.711 -5.730 13.413 1.00 93.44 200 ALA A CA 1
ATOM 1637 C C . ALA A 1 200 ? 1.375 -5.347 12.090 1.00 93.44 200 ALA A C 1
ATOM 1639 O O . ALA A 1 200 ? 1.044 -5.892 11.049 1.00 93.44 200 ALA A O 1
ATOM 1640 N N . VAL A 1 201 ? 2.278 -4.374 12.109 1.00 93.25 201 VAL A N 1
ATOM 1641 C CA . VAL A 1 201 ? 3.099 -3.966 10.967 1.00 93.25 201 VAL A CA 1
ATOM 1642 C C . VAL A 1 201 ? 4.520 -3.827 11.465 1.00 93.25 201 VAL A C 1
ATOM 1644 O O . VAL A 1 201 ? 4.791 -3.020 12.356 1.00 93.25 201 VAL A O 1
ATOM 1647 N N . ASN A 1 202 ? 5.427 -4.587 10.873 1.00 92.06 202 ASN A N 1
ATOM 1648 C CA . ASN A 1 202 ? 6.835 -4.543 11.198 1.00 92.06 202 ASN A CA 1
ATOM 1649 C C . ASN A 1 202 ? 7.644 -4.144 9.964 1.00 92.06 202 ASN A C 1
ATOM 1651 O O . ASN A 1 202 ? 7.833 -4.926 9.045 1.00 92.06 202 ASN A O 1
ATOM 1655 N N . ALA A 1 203 ? 8.163 -2.920 9.960 1.00 91.00 203 ALA A N 1
ATOM 1656 C CA . ALA A 1 203 ? 9.048 -2.427 8.908 1.00 91.00 203 ALA A CA 1
ATOM 1657 C C . ALA A 1 203 ? 10.541 -2.504 9.296 1.00 91.00 203 ALA A C 1
ATOM 1659 O O . ALA A 1 203 ? 11.373 -1.800 8.714 1.00 91.00 203 ALA A O 1
ATOM 1660 N N . HIS A 1 204 ? 10.894 -3.312 10.302 1.00 90.31 204 HIS A N 1
ATOM 1661 C CA . HIS A 1 204 ? 12.283 -3.679 10.570 1.00 90.31 204 HIS A CA 1
ATOM 1662 C C . HIS A 1 204 ? 12.795 -4.710 9.557 1.00 90.31 204 HIS A C 1
ATOM 1664 O O . HIS A 1 204 ? 12.033 -5.459 8.952 1.00 90.31 204 HIS A O 1
ATOM 1670 N N . ASP A 1 205 ? 14.115 -4.774 9.426 1.00 87.06 205 ASP A N 1
ATOM 1671 C CA . ASP A 1 205 ? 14.859 -5.821 8.721 1.00 87.06 205 ASP A CA 1
ATOM 1672 C C . ASP A 1 205 ? 15.086 -7.077 9.589 1.00 87.06 205 ASP A C 1
ATOM 1674 O O . ASP A 1 205 ? 15.753 -8.019 9.167 1.00 87.06 205 ASP A O 1
ATOM 1678 N N . TYR A 1 206 ? 14.501 -7.116 10.790 1.00 86.50 206 TYR A N 1
ATOM 1679 C CA . TYR A 1 206 ? 14.562 -8.229 11.734 1.00 86.50 206 TYR A CA 1
ATOM 1680 C C . TYR A 1 206 ? 13.192 -8.541 12.353 1.00 86.50 206 TYR A C 1
ATOM 1682 O O . TYR A 1 206 ? 12.259 -7.733 12.319 1.00 86.50 206 TYR A O 1
ATOM 1690 N N . PHE A 1 207 ? 13.075 -9.749 12.903 1.00 86.19 207 PHE A N 1
ATOM 1691 C CA . PHE A 1 207 ? 11.859 -10.262 13.530 1.00 86.19 207 PHE A CA 1
ATOM 1692 C C . PHE A 1 207 ? 11.576 -9.593 14.873 1.00 86.19 207 PHE A C 1
ATOM 1694 O O . PHE A 1 207 ? 12.492 -9.374 15.671 1.00 86.19 207 PHE A O 1
ATOM 1701 N N . VAL A 1 208 ? 10.300 -9.318 15.145 1.00 87.00 208 VAL A N 1
ATOM 1702 C CA . VAL A 1 208 ? 9.850 -8.776 16.429 1.00 87.00 208 VAL A CA 1
ATOM 1703 C C . VAL A 1 208 ? 8.879 -9.764 17.061 1.00 87.00 208 VAL A C 1
ATOM 1705 O O . VAL A 1 208 ? 7.779 -9.984 16.566 1.00 87.00 208 VAL A O 1
ATOM 1708 N N . LYS A 1 209 ? 9.274 -10.346 18.194 1.00 86.19 209 LYS A N 1
ATOM 1709 C CA . LYS A 1 209 ? 8.399 -11.222 18.974 1.00 86.19 209 LYS A CA 1
ATOM 1710 C C . LYS A 1 209 ? 7.404 -10.391 19.776 1.00 86.19 209 LYS A C 1
ATOM 1712 O O . LYS A 1 209 ? 7.822 -9.517 20.542 1.00 86.19 209 LYS A O 1
ATOM 1717 N N . VAL A 1 210 ? 6.109 -10.678 19.645 1.00 84.69 210 VAL A N 1
ATOM 1718 C CA . VAL A 1 210 ? 5.058 -9.958 20.375 1.00 84.69 210 VAL A CA 1
ATOM 1719 C C . VAL A 1 210 ? 4.040 -10.893 21.016 1.00 84.69 210 VAL A C 1
ATOM 1721 O O . VAL A 1 210 ? 3.744 -11.990 20.550 1.00 84.69 210 VAL A O 1
ATOM 1724 N N . ALA A 1 211 ? 3.476 -10.442 22.132 1.00 85.19 211 ALA A N 1
ATOM 1725 C CA . ALA A 1 211 ? 2.324 -11.098 22.724 1.00 85.19 211 ALA A CA 1
ATOM 1726 C C . ALA A 1 211 ? 1.051 -10.545 22.072 1.00 85.19 211 ALA A C 1
ATOM 1728 O O . ALA A 1 211 ? 0.794 -9.340 22.137 1.00 85.19 211 ALA A O 1
ATOM 1729 N N . ILE A 1 212 ? 0.244 -11.422 21.474 1.00 87.00 212 ILE A N 1
ATOM 1730 C CA . ILE A 1 212 ? -1.081 -11.046 20.976 1.00 87.00 212 ILE A CA 1
ATOM 1731 C C . ILE A 1 212 ? -2.004 -10.869 22.197 1.00 87.00 212 ILE A C 1
ATOM 1733 O O . ILE A 1 212 ? -2.000 -11.718 23.098 1.00 87.00 212 ILE A O 1
ATOM 1737 N N . PRO A 1 213 ? -2.784 -9.773 22.286 1.00 87.06 213 PRO A N 1
ATOM 1738 C CA . PRO A 1 213 ? -3.699 -9.561 23.402 1.00 87.06 213 PRO A CA 1
ATOM 1739 C C . PRO A 1 213 ? -4.719 -10.699 23.493 1.00 87.06 213 PRO A C 1
ATOM 1741 O O . PRO A 1 213 ? -5.138 -11.263 22.483 1.00 87.06 213 PRO A O 1
ATOM 1744 N N . SER A 1 214 ? -5.168 -11.020 24.708 1.00 83.75 214 SER A N 1
ATOM 1745 C CA . SER A 1 214 ? -6.244 -12.000 24.871 1.00 83.75 214 SER A CA 1
ATOM 1746 C C . SER A 1 214 ? -7.506 -11.522 24.142 1.00 83.75 214 SER A C 1
ATOM 1748 O O . SER A 1 214 ? -7.885 -10.359 24.312 1.00 83.75 214 SER A O 1
ATOM 1750 N N . PRO A 1 215 ? -8.157 -12.385 23.344 1.00 78.94 215 PRO A N 1
ATOM 1751 C CA . PRO A 1 215 ? -9.383 -12.017 22.651 1.00 78.94 215 PRO A CA 1
ATOM 1752 C C . PRO A 1 215 ? -10.512 -11.733 23.661 1.00 78.94 215 PRO A C 1
ATOM 1754 O O . PRO A 1 215 ? -10.444 -12.184 24.815 1.00 78.94 215 PRO A O 1
ATOM 1757 N N . PRO A 1 216 ? -11.575 -11.015 23.254 1.00 73.62 216 PRO A N 1
ATOM 1758 C CA . PRO A 1 216 ? -12.765 -10.826 24.081 1.00 73.62 216 PRO A CA 1
ATOM 1759 C C . PRO A 1 216 ? -13.338 -12.160 24.600 1.00 73.62 216 PRO A C 1
ATOM 1761 O O . PRO A 1 216 ? -13.138 -13.221 24.007 1.00 73.62 216 PRO A O 1
ATOM 1764 N N . GLN A 1 217 ? -14.063 -12.133 25.728 1.00 71.38 217 GLN A N 1
ATOM 1765 C CA . GLN A 1 217 ? -14.553 -13.358 26.382 1.00 71.38 217 GLN A CA 1
ATOM 1766 C C . GLN A 1 217 ? -15.294 -14.288 25.405 1.00 71.38 217 GLN A C 1
ATOM 1768 O O . GLN A 1 217 ? -16.269 -13.884 24.774 1.00 71.38 217 GLN A O 1
ATOM 1773 N N . LYS A 1 218 ? -14.879 -15.564 25.373 1.00 75.75 218 LYS A N 1
ATOM 1774 C CA . LYS A 1 218 ? -15.413 -16.634 24.503 1.00 75.75 218 LYS A CA 1
ATOM 1775 C C . LYS A 1 218 ? -15.117 -16.466 23.004 1.00 75.75 218 LYS A C 1
ATOM 1777 O O . LYS A 1 218 ? -15.805 -17.077 22.190 1.00 75.75 218 LYS A O 1
ATOM 1782 N N . GLN A 1 219 ? -14.111 -15.675 22.645 1.00 81.88 219 GLN A N 1
ATOM 1783 C CA . GLN A 1 219 ? -13.606 -15.568 21.277 1.00 81.88 219 GLN A CA 1
ATOM 1784 C C . GLN A 1 219 ? -12.191 -16.139 21.161 1.00 81.88 219 GLN A C 1
ATOM 1786 O O . GLN A 1 219 ? -11.523 -16.384 22.166 1.00 81.88 219 GLN A O 1
ATOM 1791 N N . GLN A 1 220 ? -11.751 -16.358 19.925 1.00 85.00 220 GLN A N 1
ATOM 1792 C CA . GLN A 1 220 ? -10.396 -16.780 19.588 1.00 85.00 220 GLN A CA 1
ATOM 1793 C C . GLN A 1 220 ? -9.909 -15.994 18.371 1.00 85.00 220 GLN A C 1
ATOM 1795 O O . GLN A 1 220 ? -10.706 -15.640 17.501 1.00 85.00 220 GLN A O 1
ATOM 1800 N N . TRP A 1 221 ? -8.608 -15.729 18.330 1.00 87.31 221 TRP A N 1
ATOM 1801 C CA . TRP A 1 221 ? -7.958 -15.118 17.177 1.00 87.31 221 TRP A CA 1
ATOM 1802 C C . TRP A 1 221 ? -7.831 -16.130 16.038 1.00 87.31 221 TRP A C 1
ATOM 1804 O O . TRP A 1 221 ? -7.564 -17.307 16.280 1.00 87.31 221 TRP A O 1
ATOM 1814 N N . HIS A 1 222 ? -8.019 -15.668 14.803 1.00 87.75 222 HIS A N 1
ATOM 1815 C CA . HIS A 1 222 ? -7.903 -16.493 13.605 1.00 87.75 222 HIS A CA 1
ATOM 1816 C C . HIS A 1 222 ? -7.061 -15.759 12.575 1.00 87.75 222 HIS A C 1
ATOM 1818 O O . HIS A 1 222 ? -7.527 -14.802 11.972 1.00 87.75 222 HIS A O 1
ATOM 1824 N N . ARG A 1 223 ? -5.847 -16.250 12.321 1.00 88.12 223 ARG A N 1
ATOM 1825 C CA . ARG A 1 223 ? -4.952 -15.639 11.337 1.00 88.12 223 ARG A CA 1
ATOM 1826 C C . ARG A 1 223 ? -5.629 -15.560 9.968 1.00 88.12 223 ARG A C 1
ATOM 1828 O O . ARG A 1 223 ? -5.964 -16.586 9.380 1.00 88.12 223 ARG A O 1
ATOM 1835 N N . VAL A 1 224 ? -5.801 -14.338 9.467 1.00 88.31 224 VAL A N 1
ATOM 1836 C CA . VAL A 1 224 ? -6.339 -14.074 8.126 1.00 88.31 224 VAL A CA 1
ATOM 1837 C C . VAL A 1 224 ? -5.201 -13.998 7.118 1.00 88.31 224 VAL A C 1
ATOM 1839 O O . VAL A 1 224 ? -5.324 -14.526 6.014 1.00 88.31 224 VAL A O 1
ATOM 1842 N N . TRP A 1 225 ? -4.099 -13.346 7.491 1.00 87.00 225 TRP A N 1
ATOM 1843 C CA . TRP A 1 225 ? -2.924 -13.214 6.642 1.00 87.00 225 TRP A CA 1
ATOM 1844 C C . TRP A 1 225 ? -1.660 -12.899 7.453 1.00 87.00 225 TRP A C 1
ATOM 1846 O O . TRP A 1 225 ? -1.717 -12.199 8.462 1.00 87.00 225 TRP A O 1
ATOM 1856 N N . CYS A 1 226 ? -0.538 -13.423 6.970 1.00 84.81 226 CYS A N 1
ATOM 1857 C CA . CYS A 1 226 ? 0.826 -13.187 7.429 1.00 84.81 226 CYS A CA 1
ATOM 1858 C C . CYS A 1 226 ? 1.723 -13.186 6.183 1.00 84.81 226 CYS A C 1
ATOM 1860 O O . CYS A 1 226 ? 1.422 -13.886 5.209 1.00 84.81 226 CYS A O 1
ATOM 1862 N N . ASP A 1 227 ? 2.772 -12.369 6.175 1.00 75.00 227 ASP A N 1
ATOM 1863 C CA . ASP A 1 227 ? 3.632 -12.162 5.009 1.00 75.00 227 ASP A CA 1
ATOM 1864 C C . ASP A 1 227 ? 4.808 -13.155 4.903 1.00 75.00 227 ASP A C 1
ATOM 1866 O O . ASP A 1 227 ? 5.668 -12.981 4.038 1.00 75.00 227 ASP A O 1
ATOM 1870 N N . GLU A 1 228 ? 4.849 -14.196 5.740 1.00 70.75 228 GLU A N 1
ATOM 1871 C CA . GLU A 1 228 ? 5.824 -15.287 5.648 1.00 70.75 228 GLU A CA 1
ATOM 1872 C C . GLU A 1 228 ? 5.451 -16.350 4.602 1.00 70.75 228 GLU A C 1
ATOM 1874 O O . GLU A 1 228 ? 4.321 -16.844 4.551 1.00 70.75 228 GLU A O 1
ATOM 1879 N N . ASP A 1 229 ? 6.452 -16.768 3.819 1.00 48.22 229 ASP A N 1
ATOM 1880 C CA . ASP A 1 229 ? 6.409 -17.960 2.967 1.00 48.22 229 ASP A CA 1
ATOM 1881 C C . ASP A 1 229 ? 6.481 -19.216 3.853 1.00 48.22 229 ASP A C 1
ATOM 1883 O O . ASP A 1 229 ? 7.520 -19.857 4.018 1.00 48.22 229 ASP A O 1
ATOM 1887 N N . GLY A 1 230 ? 5.352 -19.551 4.467 1.00 42.25 230 GLY A N 1
ATOM 1888 C CA . GLY A 1 230 ? 5.166 -20.770 5.232 1.00 42.25 230 GLY A CA 1
ATOM 1889 C C . GLY A 1 230 ? 3.720 -21.220 5.139 1.00 42.25 230 GLY A C 1
ATOM 1890 O O . GLY A 1 230 ? 2.889 -20.785 5.936 1.00 42.25 230 GLY A O 1
ATOM 1891 N N . ASP A 1 231 ? 3.444 -22.123 4.193 1.00 33.00 231 ASP A N 1
ATOM 1892 C CA . ASP A 1 231 ? 2.269 -23.002 4.169 1.00 33.00 231 ASP A CA 1
ATOM 1893 C C . ASP A 1 231 ? 2.211 -23.826 5.468 1.00 33.00 231 ASP A C 1
ATOM 1895 O O . ASP A 1 231 ? 2.504 -25.018 5.519 1.00 33.00 231 ASP A O 1
ATOM 1899 N N . ASN A 1 232 ? 1.818 -23.179 6.556 1.00 33.28 232 ASN A N 1
ATOM 1900 C CA . ASN A 1 232 ? 1.118 -23.828 7.641 1.00 33.28 232 ASN A CA 1
ATOM 1901 C C . ASN A 1 232 ? -0.321 -23.315 7.590 1.00 33.28 232 ASN A C 1
ATOM 1903 O O . ASN A 1 232 ? -0.773 -22.571 8.460 1.00 33.28 232 ASN A O 1
ATOM 1907 N N . ASP A 1 233 ? -1.059 -23.816 6.597 1.00 33.22 233 ASP A N 1
ATOM 1908 C CA . ASP A 1 233 ? -2.501 -24.103 6.686 1.00 33.22 233 ASP A CA 1
ATOM 1909 C C . ASP A 1 233 ? -2.762 -25.223 7.726 1.00 33.22 233 ASP A C 1
ATOM 1911 O O . ASP A 1 233 ? -3.564 -26.138 7.541 1.00 33.22 233 ASP A O 1
ATOM 1915 N N . GLY A 1 234 ? -2.034 -25.189 8.843 1.00 28.53 234 GLY A N 1
ATOM 1916 C CA . GLY A 1 234 ? -2.311 -25.971 10.027 1.00 28.53 234 GLY A CA 1
ATOM 1917 C C . GLY A 1 234 ? -3.233 -25.137 10.893 1.00 28.53 234 GLY A C 1
ATOM 1918 O O . GLY A 1 234 ? -2.852 -24.047 11.307 1.00 28.53 234 GLY A O 1
ATOM 1919 N N . ASP A 1 235 ? -4.433 -25.659 11.122 1.00 32.34 235 ASP A N 1
ATOM 1920 C CA . ASP A 1 235 ? -5.434 -25.214 12.089 1.00 32.34 235 ASP A CA 1
ATOM 1921 C C . ASP A 1 235 ? -4.780 -24.820 13.428 1.00 32.34 235 ASP A C 1
ATOM 1923 O O . ASP A 1 235 ? -4.584 -25.623 14.339 1.00 32.34 235 ASP A O 1
ATOM 1927 N N . GLY A 1 236 ? -4.336 -23.568 13.504 1.00 31.81 236 GLY A N 1
ATOM 1928 C CA . GLY A 1 236 ? -3.665 -22.992 14.652 1.00 31.81 236 GLY A CA 1
ATOM 1929 C C . GLY A 1 236 ? -4.706 -22.401 15.578 1.00 31.81 236 GLY A C 1
ATOM 1930 O O . GLY A 1 236 ? -4.778 -21.185 15.729 1.00 31.81 236 GLY A O 1
ATOM 1931 N N . THR A 1 237 ? -5.534 -23.244 16.194 1.00 30.38 237 THR A N 1
ATOM 1932 C CA . THR A 1 237 ? -6.293 -22.835 17.376 1.00 30.38 237 THR A CA 1
ATOM 1933 C C . THR A 1 237 ? -5.297 -22.490 18.483 1.00 30.38 237 THR A C 1
ATOM 1935 O O . THR A 1 237 ? -4.873 -23.364 19.241 1.00 30.38 237 THR A O 1
ATOM 1938 N N . SER A 1 238 ? -4.902 -21.221 18.599 1.00 35.00 238 SER A N 1
ATOM 1939 C CA . SER A 1 238 ? -4.186 -20.721 19.774 1.00 35.00 238 SER A CA 1
ATOM 1940 C C . SER A 1 238 ? -5.196 -20.514 20.905 1.00 35.00 238 SER A C 1
ATOM 1942 O O . SER A 1 238 ? -5.659 -19.407 21.186 1.00 35.00 238 SER A O 1
ATOM 1944 N N . GLY A 1 239 ? -5.601 -21.625 21.520 1.00 30.47 239 GLY A N 1
ATOM 1945 C CA . GLY A 1 239 ? -6.315 -21.625 22.788 1.00 30.47 239 GLY A CA 1
ATOM 1946 C C . GLY A 1 239 ? -5.345 -21.268 23.912 1.00 30.47 239 GLY A C 1
ATOM 1947 O O . GLY A 1 239 ? -4.555 -22.105 24.336 1.00 30.47 239 GLY A O 1
ATOM 1948 N N . GLY A 1 240 ? -5.416 -20.029 24.392 1.00 29.17 240 GLY A N 1
ATOM 1949 C CA . GLY A 1 240 ? -4.536 -19.498 25.438 1.00 29.17 240 GLY A CA 1
ATOM 1950 C C . GLY A 1 240 ? -3.541 -18.485 24.884 1.00 29.17 240 GLY A C 1
ATOM 1951 O O . GLY A 1 240 ? -3.257 -18.496 23.694 1.00 29.17 240 GLY A O 1
ATOM 1952 N N . SER A 1 241 ? -3.065 -17.585 25.750 1.00 32.97 241 SER A N 1
ATOM 1953 C CA . SER A 1 241 ? -2.073 -16.540 25.462 1.00 32.97 241 SER A CA 1
ATOM 1954 C C . SER A 1 241 ? -0.923 -17.077 24.603 1.00 32.97 241 SER A C 1
ATOM 1956 O O . SER A 1 241 ? 0.017 -17.674 25.127 1.00 32.97 241 SER A O 1
ATOM 1958 N N . GLY A 1 242 ? -1.044 -16.917 23.287 1.00 36.12 242 GLY A N 1
ATOM 1959 C CA . GLY A 1 242 ? -0.076 -17.381 22.309 1.00 36.12 242 GLY A CA 1
ATOM 1960 C C . GLY A 1 242 ? 0.931 -16.277 22.041 1.00 36.12 242 GLY A C 1
ATOM 1961 O O . GLY A 1 242 ? 0.553 -15.143 21.746 1.00 36.12 242 GLY A O 1
ATOM 1962 N N . GLU A 1 243 ? 2.211 -16.603 22.175 1.00 35.38 243 GLU A N 1
ATOM 1963 C CA . GLU A 1 243 ? 3.277 -15.798 21.589 1.00 35.38 243 GLU A CA 1
ATOM 1964 C C . GLU A 1 243 ? 3.151 -15.901 20.062 1.00 35.38 243 GLU A C 1
ATOM 1966 O O . GLU A 1 243 ? 3.062 -17.008 19.530 1.00 35.38 243 GLU A O 1
ATOM 1971 N N . GLY A 1 244 ? 3.095 -14.761 19.375 1.00 41.91 244 GLY A N 1
ATOM 1972 C CA . GLY A 1 244 ? 3.141 -14.689 17.918 1.00 41.91 244 GLY A CA 1
ATOM 1973 C C . GLY A 1 244 ? 4.398 -13.934 17.508 1.00 41.91 244 GLY A C 1
ATOM 1974 O O . GLY A 1 244 ? 4.663 -12.842 18.015 1.00 41.91 244 GLY A O 1
ATOM 1975 N N . ASP A 1 245 ? 5.198 -14.510 16.622 1.00 37.72 245 ASP A N 1
ATOM 1976 C CA . ASP A 1 245 ? 6.291 -13.767 16.002 1.00 37.72 245 ASP A CA 1
ATOM 1977 C C . ASP A 1 245 ? 5.695 -12.888 14.896 1.00 37.72 245 ASP A C 1
ATOM 1979 O O . ASP A 1 245 ? 4.952 -13.395 14.060 1.00 37.72 245 ASP A O 1
ATOM 1983 N N . VAL A 1 246 ? 5.977 -11.578 14.920 1.00 47.12 246 VAL A N 1
ATOM 1984 C CA . VAL A 1 246 ? 5.604 -10.661 13.833 1.00 47.12 246 VAL A CA 1
ATOM 1985 C C . VAL A 1 246 ? 6.822 -10.424 12.943 1.00 47.12 246 VAL A C 1
ATOM 198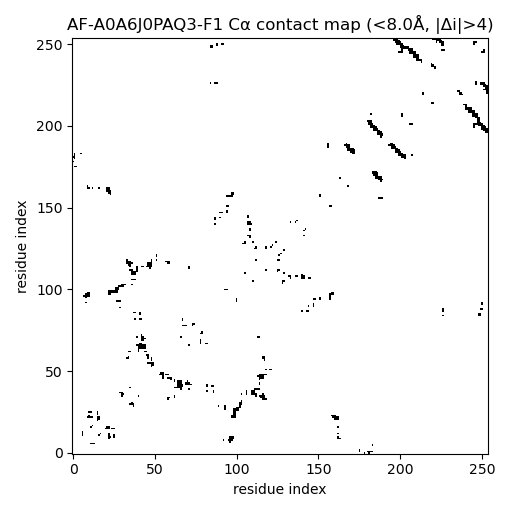7 O O . VAL A 1 246 ? 7.894 -9.987 13.390 1.00 47.12 246 VAL A O 1
ATOM 1990 N N . CYS A 1 247 ? 6.647 -10.747 11.666 1.00 46.47 247 CYS A N 1
ATOM 1991 C CA . CYS A 1 247 ? 7.715 -10.975 10.697 1.00 46.47 247 CYS A CA 1
ATOM 1992 C C . CYS A 1 247 ? 8.433 -9.702 10.243 1.00 46.47 247 CYS A C 1
ATOM 1994 O O . CYS A 1 247 ? 7.887 -8.610 10.312 1.00 46.47 247 CYS A O 1
ATOM 1996 N N . SER A 1 248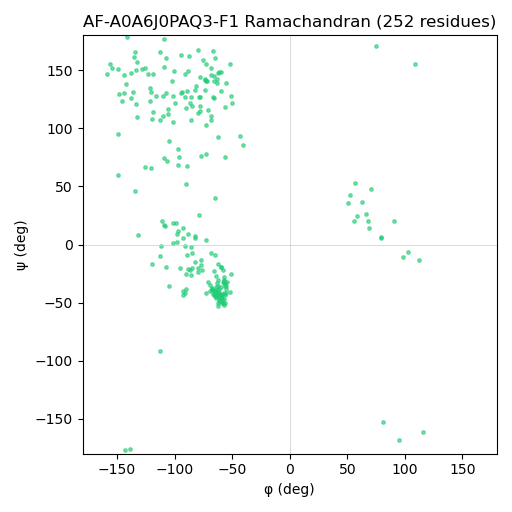 ? 9.683 -9.812 9.789 1.00 32.50 248 SER A N 1
ATOM 1997 C CA . SER A 1 248 ? 10.474 -8.680 9.282 1.00 32.50 248 SER A CA 1
ATOM 1998 C C . SER A 1 248 ? 9.966 -8.176 7.929 1.00 32.50 248 SER A C 1
ATOM 2000 O O . SER A 1 248 ? 10.072 -8.874 6.927 1.00 32.50 248 SER A O 1
ATOM 2002 N N . GLY A 1 249 ? 9.472 -6.942 7.855 1.00 35.09 249 GLY A N 1
ATOM 2003 C CA . GLY A 1 249 ? 9.160 -6.265 6.592 1.00 35.09 249 GLY A CA 1
ATOM 2004 C C . GLY A 1 249 ? 7.682 -6.214 6.204 1.00 35.09 249 GLY A C 1
ATOM 2005 O O . GLY A 1 249 ? 7.370 -5.488 5.260 1.00 35.09 249 GLY A O 1
ATOM 2006 N N . GLY A 1 250 ? 6.771 -6.875 6.929 1.00 38.44 250 GLY A N 1
ATOM 2007 C CA . GLY A 1 250 ? 5.345 -6.869 6.606 1.00 38.44 250 GLY A CA 1
ATOM 2008 C C . GLY A 1 250 ? 4.380 -6.840 7.773 1.00 38.44 250 GLY A C 1
ATOM 2009 O O . GLY A 1 250 ? 4.743 -6.596 8.925 1.00 38.44 250 GLY A O 1
ATOM 2010 N N . GLY A 1 251 ? 3.100 -6.913 7.412 1.00 33.91 251 GLY A N 1
ATOM 2011 C CA . GLY A 1 251 ? 2.000 -6.854 8.358 1.00 33.91 251 GLY A CA 1
ATOM 2012 C C . GLY A 1 251 ? 1.447 -8.235 8.673 1.00 33.91 251 GLY A C 1
ATOM 2013 O O . GLY A 1 251 ? 1.412 -9.095 7.808 1.00 33.91 251 GLY A O 1
ATOM 2014 N N . ASP A 1 252 ? 0.942 -8.409 9.883 1.00 36.00 252 ASP A N 1
ATOM 2015 C CA . ASP A 1 252 ? 0.095 -9.535 10.247 1.00 36.00 252 ASP A CA 1
ATOM 2016 C C . ASP A 1 252 ? -1.319 -9.016 10.462 1.00 36.00 252 ASP A C 1
ATOM 2018 O O . ASP A 1 252 ? -1.528 -8.062 11.215 1.00 36.00 252 ASP A O 1
ATOM 2022 N N . VAL A 1 253 ? -2.290 -9.634 9.789 1.00 43.06 253 VAL A N 1
ATOM 2023 C CA . VAL A 1 253 ? -3.718 -9.424 10.051 1.00 43.06 253 VAL A CA 1
ATOM 2024 C C . VAL A 1 253 ? -4.243 -10.705 10.685 1.00 43.06 253 VAL A C 1
ATOM 2026 O O . VAL A 1 253 ? -4.352 -11.747 10.026 1.00 43.06 253 VAL A O 1
ATOM 2029 N N . VAL A 1 254 ? -4.577 -10.617 11.968 1.00 42.34 254 VAL A N 1
ATOM 2030 C CA . VAL A 1 254 ? -5.141 -11.710 12.768 1.00 42.34 254 VAL A CA 1
ATOM 2031 C C . VAL A 1 254 ? -6.539 -11.338 13.247 1.00 42.34 254 VAL A C 1
ATOM 2033 O O . VAL A 1 254 ? -6.788 -10.145 13.534 1.00 42.34 254 VAL A O 1
#

Organism: Elaeis guineensis var. tenera (NCBI:txid51953)

Secondary structure (DSSP, 8-state):
-HHHHHHHHTT-HHHHGGGT--GGG-EE-S--SSS--HHHHTT-SS---GGGSSTT-SS-S------TTSSS----HHHHHHHHHHHHHHHHHHHHSSSEE---TTGGGT---TT-S--TT--STTTS--HHHHHHTIIIIIHHHHHHHHHHHH-GGGS-SS---TTTEEE--S-TT-SS--EEEEEE--TTT---EEEEEE-SSS-EEEEPPPPSTT------B-SSS----------SS-EEEEPTTSEEE-

Nearest PDB structures (foldseek):
  4j7r-assembly1_B  TM=9.385E-01  e=3.775E-21  Chlamydomonas reinhardtii
  7u3d-assembly1_A  TM=8.390E-01  e=1.131E-22  Streptomyces venezuelae
  7u3d-assembly2_B  TM=8.407E-01  e=4.849E-23  Streptomyces venezuelae
  7u3d-assembly2_C  TM=8.321E-01  e=6.971E-23  Streptomyces venezuelae
  7u3d-assembly1_F  TM=7.945E-01  e=4.027E-22  Streptomyces venezuelae

pLDDT: mean 87.57, std 18.34, range [28.53, 98.62]

Sequence (254 aa):
MKGTFATRVSGSSDLYQVNKRRPYHSINFVIAHDGFTLCDLVSYNFKHNDANGEGGKDGTNDNLSWNCGFEGETDDVNVLSLRSRQMKNFHVVLMISQGTPMMLMGDEYGHTRHGNNNSYGHDTAMNHFQWGQLVARKDDHFRFFSEMIKFRRKHSILRHNRFLTKNDVTWHEHYWDNPESKFLAFTLHDEKLGGDIYLAVNAHDYFVKVAIPSPPQKQQWHRVWCDEDGDNDGDGTSGGSGEGDVCSGGGDVV

Mean predicted aligned error: 6.84 Å

Solvent-accessible surface area (backbone atoms only — not comparable to full-atom values): 14644 Å² total; per-residue (Å²): 100,53,59,60,50,54,37,50,42,51,18,32,50,87,74,32,46,82,73,75,46,42,17,58,75,38,76,43,60,92,50,43,84,68,39,40,38,61,40,22,33,33,20,22,70,61,72,47,36,57,91,74,70,62,78,57,67,67,56,75,85,84,71,89,40,45,22,60,90,47,76,53,89,77,87,52,62,68,42,51,50,51,34,53,38,46,48,50,34,55,51,49,56,49,48,56,20,31,27,34,69,50,82,49,93,43,54,52,50,51,40,55,44,78,31,28,24,55,61,84,90,52,95,44,75,67,72,46,86,57,64,70,54,38,62,77,30,39,89,51,58,28,39,52,49,51,50,46,53,51,50,38,70,72,38,61,81,32,56,44,81,53,68,76,49,82,80,37,41,49,69,70,70,89,61,74,83,49,74,86,54,49,61,53,35,35,35,39,48,28,92,88,78,72,64,58,40,40,38,38,36,22,65,35,96,53,73,45,80,42,76,55,76,79,57,62,92,98,56,73,70,58,80,76,46,62,64,67,99,61,95,64,92,57,90,67,77,58,82,58,88,42,79,43,77,44,53,52,52,28,40,36,38,50

Radius of gyration: 19.25 Å; Cα contacts (8 Å, |Δi|>4): 427; chains: 1; bounding box: 40×47×53 Å

Foldseek 3Di:
DVVVLVCQLLQNCVPAVVVVHWSQVDADELDDLAFWALLQLQQALAADAVVVVPNRPDGDGPRNGHRQPHHFDDPPPVSVLLSLLLLLQRLLSQLQGEYHYDHDQPSLLSQGLRRHRGCPPDPDPSPDRDVVSCVVCVVPSNVSSVVSNVVSVVDCLSYDRHGDDPVQKDWPDDCPPPPPAQKTKMWGADPPPLDIKIKIFAQAQFKDKDWDDDRPPPDFDDWPDASDPDPPP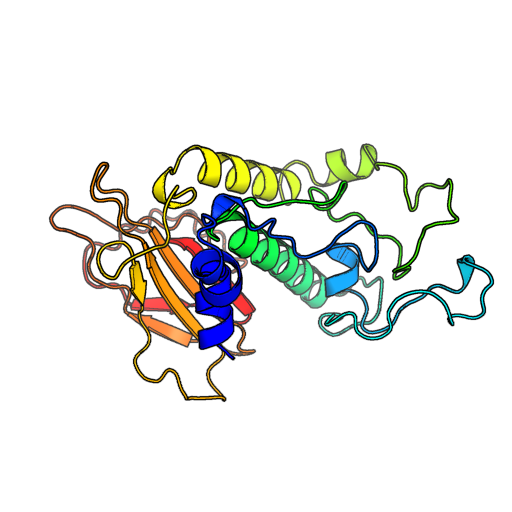PPPGPPDGDTDIHGHGHMTID